Protein AF-A0AAW5YXK4-F1 (afdb_monomer_lite)

InterPro domains:
  IPR001633 EAL domain [PF00563] (2-150)
  IPR001633 EAL domain [PS50883] (1-164)
  IPR001633 EAL domain [SM00052] (1-155)
  IPR001633 EAL domain [cd01948] (1-155)
  IPR035919 EAL domain superfamily [G3DSA:3.20.20.450] (1-176)
  IPR035919 EAL domain superfamily [SSF141868] (2-162)

Radius of gyration: 20.03 Å; chains: 1; bounding box: 49×42×52 Å

Sequence (232 aa):
MPVSINLSRADFQMMDPLTELNQAMRKNGLRRSLVHVEITESALSKDVAGLKQAVHNFRQAGYEVWMDDFGSGYSSLNYLKNFEFDEIKLDMIFMKDFDEASKKILTACVKMAKDLGIHTLAEGVETKQQLDFLQSIGCERIQGFYYSKPLPTGEFAKLVAEKGIEIKNRQQSKFYQCVGLVDLASDKPTCLALDDGSHFRLLYVNEEFQKEVKRAPAVFKQIVNEWNKPES

Secondary structure (DSSP, 8-state):
--EEEEE-HHHHHHS-HHHHHHHHHHHTT--GGGEEEEEEGGGGGS-HHHHHHHHHHHHHHT-EEEEEEETSSS-HHHHHHHS--SEEEE-THHHHT-SHHHHHHHHHHHHHHHHTT-EEEEE---SHHHHHHHHHTT--EEESTTT-----HHHHHHHHHHTT-----HHHHHHHHHHHTS-TTSSS--EEEEE-SS-EEEEEE-HHHHHHHHHS-HHHHHHHHHTTPPP-

pLDDT: mean 87.23, std 9.41, range [34.62, 97.25]

Foldseek 3Di:
DADEDEDELVPLVPHLVLVVVVVVCVVVVHDLARYAYEYEPVSCPPCVPSVQVSLVVSVVVPHAYEYEQQPVDDCNVVCLVRHDHQEYEHHLVLVVPVDPVSLVVLLVVLLVCLVSNHAYEYEADQDPVSVVSCVQQLRQYYYHPVQHDDDDPVVVVVSCVVVVPDDDDPVVVVVSSVVSSDGSSDPAWDWDWDDPPPATATPDTHPNVVVVLVVDDPVSVVVVVRNHDDDD

Structure (mmCIF, N/CA/C/O backbone):
data_AF-A0AAW5YXK4-F1
#
_entry.id   AF-A0AAW5YXK4-F1
#
loop_
_atom_site.group_PDB
_atom_site.id
_atom_site.type_symbol
_atom_site.label_atom_id
_atom_site.label_alt_id
_atom_site.label_comp_id
_atom_site.label_asym_id
_atom_site.label_entity_id
_atom_site.label_seq_id
_atom_site.pdbx_PDB_ins_code
_atom_site.Cartn_x
_atom_site.Cartn_y
_atom_site.Cartn_z
_atom_site.occupancy
_atom_site.B_iso_or_equiv
_atom_site.auth_seq_id
_atom_site.auth_comp_id
_atom_site.auth_asym_id
_atom_site.auth_atom_id
_atom_site.pdbx_PDB_model_num
ATOM 1 N N . MET A 1 1 ? 8.356 -15.817 -1.586 1.00 80.06 1 MET A N 1
ATOM 2 C CA . MET A 1 1 ? 8.049 -14.439 -1.160 1.00 80.06 1 MET A CA 1
ATOM 3 C C . MET A 1 1 ? 8.201 -13.544 -2.379 1.00 80.06 1 MET A C 1
ATOM 5 O O . MET A 1 1 ? 9.180 -13.760 -3.090 1.00 80.06 1 MET A O 1
ATOM 9 N N . PRO A 1 2 ? 7.232 -12.669 -2.691 1.00 89.00 2 PRO A N 1
ATOM 10 C CA . PRO A 1 2 ? 7.398 -11.703 -3.768 1.00 89.00 2 PRO A CA 1
ATOM 11 C C . PRO A 1 2 ? 8.418 -10.618 -3.387 1.00 89.00 2 PRO A C 1
ATOM 13 O O . PRO A 1 2 ? 8.712 -10.436 -2.205 1.00 89.00 2 PRO A O 1
ATOM 16 N N . VAL A 1 3 ? 8.966 -9.938 -4.389 1.00 91.62 3 VAL A N 1
ATOM 17 C CA . VAL A 1 3 ? 9.899 -8.815 -4.246 1.00 91.62 3 VAL A CA 1
ATOM 18 C C . VAL A 1 3 ? 9.406 -7.641 -5.080 1.00 91.62 3 VAL A C 1
ATOM 20 O O . VAL A 1 3 ? 8.881 -7.844 -6.171 1.00 91.62 3 VAL A O 1
ATOM 23 N N . SER A 1 4 ? 9.588 -6.421 -4.596 1.00 94.31 4 SER A N 1
ATOM 24 C CA . SER A 1 4 ? 9.286 -5.227 -5.382 1.00 94.31 4 SER A CA 1
ATOM 25 C C . SER A 1 4 ? 10.535 -4.702 -6.080 1.00 94.31 4 SER A C 1
ATOM 27 O O . SER A 1 4 ? 11.641 -4.796 -5.540 1.00 94.31 4 SER A O 1
ATOM 29 N N . ILE A 1 5 ? 10.365 -4.150 -7.279 1.00 94.75 5 ILE A N 1
ATOM 30 C CA . ILE A 1 5 ? 11.415 -3.437 -8.009 1.00 94.75 5 ILE A CA 1
ATOM 31 C C . ILE A 1 5 ? 10.933 -2.040 -8.369 1.00 94.75 5 ILE A C 1
ATOM 33 O O . ILE A 1 5 ? 9.795 -1.863 -8.789 1.00 94.75 5 ILE A O 1
ATOM 37 N N . ASN A 1 6 ? 11.824 -1.065 -8.243 1.00 93.94 6 ASN A N 1
ATOM 38 C CA . ASN A 1 6 ? 11.531 0.322 -8.561 1.00 93.94 6 ASN A CA 1
ATOM 39 C C . ASN A 1 6 ? 11.873 0.631 -10.017 1.00 93.94 6 ASN A C 1
ATOM 41 O O . ASN A 1 6 ? 12.982 0.337 -10.465 1.00 93.94 6 ASN A O 1
ATOM 45 N N . LEU A 1 7 ? 10.928 1.239 -10.735 1.00 91.44 7 LEU A N 1
ATOM 46 C CA . LEU A 1 7 ? 11.128 1.782 -12.072 1.00 91.44 7 LEU A CA 1
ATOM 47 C C . LEU A 1 7 ? 11.022 3.303 -12.028 1.00 91.44 7 LEU A C 1
ATOM 49 O O . LEU A 1 7 ? 9.981 3.889 -11.717 1.00 91.44 7 LEU A O 1
ATOM 53 N N . SER A 1 8 ? 12.125 3.949 -12.377 1.00 86.31 8 SER A N 1
ATOM 54 C CA . SER A 1 8 ? 12.201 5.393 -12.489 1.00 86.31 8 SER A CA 1
ATOM 55 C C . SER A 1 8 ? 11.699 5.858 -13.852 1.00 86.31 8 SER A C 1
ATOM 57 O O . SER A 1 8 ? 11.656 5.116 -14.833 1.00 86.31 8 SER A O 1
ATOM 59 N N . ARG A 1 9 ? 11.420 7.157 -13.961 1.00 83.50 9 ARG A N 1
ATOM 60 C CA . ARG A 1 9 ? 11.138 7.793 -15.252 1.00 83.50 9 ARG A CA 1
ATOM 61 C C . ARG A 1 9 ? 12.229 7.540 -16.294 1.00 83.50 9 ARG A C 1
ATOM 63 O O . ARG A 1 9 ? 11.920 7.413 -17.473 1.00 83.50 9 ARG A O 1
ATOM 70 N N . ALA A 1 10 ? 13.488 7.523 -15.868 1.00 86.50 10 ALA A N 1
ATOM 71 C CA . ALA A 1 10 ? 14.617 7.364 -16.769 1.00 86.50 10 ALA A CA 1
ATOM 72 C C . ALA A 1 10 ? 14.605 5.976 -17.432 1.00 86.50 10 ALA A C 1
ATOM 74 O O . ALA A 1 10 ? 14.899 5.873 -18.620 1.00 86.50 10 ALA A O 1
ATOM 75 N N . ASP A 1 11 ? 14.155 4.944 -16.714 1.00 89.56 11 ASP A N 1
ATOM 76 C CA . ASP A 1 11 ? 14.014 3.585 -17.248 1.00 89.56 11 ASP A CA 1
ATOM 77 C C . ASP A 1 11 ? 13.008 3.539 -18.403 1.00 89.56 11 ASP A C 1
ATOM 79 O O . ASP A 1 11 ? 13.305 2.990 -19.461 1.00 89.56 11 ASP A O 1
ATOM 83 N N . PHE A 1 12 ? 11.858 4.205 -18.251 1.00 86.44 12 PHE A N 1
ATOM 84 C CA . PHE A 1 12 ? 10.849 4.320 -19.313 1.00 86.44 12 PHE A CA 1
ATOM 85 C C . PHE A 1 12 ? 11.311 5.150 -20.520 1.00 86.44 12 PHE A C 1
ATOM 87 O O . PHE A 1 12 ? 10.723 5.047 -21.593 1.00 86.44 12 PHE A O 1
ATOM 94 N N . GLN A 1 13 ? 12.330 5.997 -20.355 1.00 84.94 13 GLN A N 1
ATOM 95 C CA . GLN A 1 13 ? 12.880 6.817 -21.437 1.00 84.94 13 GLN A CA 1
ATOM 96 C C . GLN A 1 13 ? 14.036 6.135 -22.174 1.00 84.94 13 GLN A C 1
ATOM 98 O O . GLN A 1 13 ? 14.231 6.396 -23.360 1.00 84.94 13 GLN A O 1
ATOM 103 N N . MET A 1 14 ? 14.825 5.314 -21.477 1.00 88.25 14 MET A N 1
ATOM 104 C CA . MET A 1 14 ? 16.037 4.704 -22.028 1.00 88.25 14 MET A CA 1
ATOM 105 C C . MET A 1 14 ? 15.819 3.296 -22.587 1.00 88.25 14 MET A C 1
ATOM 107 O O . MET A 1 14 ? 16.600 2.863 -23.432 1.00 88.25 14 MET A O 1
ATOM 111 N N . MET A 1 15 ? 14.793 2.576 -22.130 1.00 88.81 15 MET A N 1
ATOM 112 C CA . MET A 1 15 ? 14.536 1.193 -22.538 1.00 88.81 15 MET A CA 1
ATOM 113 C C . MET A 1 15 ? 13.040 0.858 -22.536 1.00 88.81 15 MET A C 1
ATOM 115 O O . MET A 1 15 ? 12.206 1.707 -22.237 1.00 88.81 15 MET A O 1
ATOM 119 N N . ASP A 1 16 ? 12.707 -0.392 -22.872 1.00 92.12 16 ASP A N 1
ATOM 120 C CA . ASP A 1 16 ? 11.395 -0.995 -22.614 1.00 92.12 16 ASP A CA 1
ATOM 121 C C . ASP A 1 16 ? 11.487 -1.865 -21.344 1.00 92.12 16 ASP A C 1
ATOM 123 O O . ASP A 1 16 ? 11.902 -3.030 -21.421 1.00 92.12 16 ASP A O 1
ATOM 127 N N . PRO A 1 17 ? 11.099 -1.336 -20.164 1.00 93.44 17 PRO A N 1
ATOM 128 C CA . PRO A 1 17 ? 11.265 -2.051 -18.903 1.00 93.44 17 PRO A CA 1
ATOM 129 C C . PRO A 1 17 ? 10.436 -3.337 -18.830 1.00 93.44 17 PRO A C 1
ATOM 131 O O . PRO A 1 17 ? 10.831 -4.293 -18.160 1.00 93.44 17 PRO A O 1
ATOM 134 N N . LEU A 1 18 ? 9.294 -3.397 -19.526 1.00 95.25 18 LEU A N 1
ATOM 135 C CA . LEU A 1 18 ? 8.449 -4.589 -19.541 1.00 95.25 18 LEU A CA 1
ATOM 136 C C . LEU A 1 18 ? 9.125 -5.723 -20.311 1.00 95.25 18 LEU A C 1
ATOM 138 O O . LEU A 1 18 ? 9.078 -6.884 -19.883 1.00 95.25 18 LEU A O 1
ATOM 142 N N . THR A 1 19 ? 9.744 -5.408 -21.447 1.00 96.31 19 THR A N 1
ATOM 143 C CA . THR A 1 19 ? 10.497 -6.395 -22.224 1.00 96.31 19 THR A CA 1
ATOM 144 C C . THR A 1 19 ? 11.687 -6.921 -21.428 1.00 96.31 19 THR A C 1
ATOM 146 O O . THR A 1 19 ? 11.830 -8.144 -21.312 1.00 96.31 19 THR A O 1
ATOM 149 N N . GLU A 1 20 ? 12.476 -6.037 -20.816 1.00 95.56 20 GLU A N 1
ATOM 150 C CA . GLU A 1 20 ? 13.623 -6.415 -19.980 1.00 95.56 20 GLU A CA 1
ATOM 151 C C . GLU A 1 20 ? 13.202 -7.290 -18.792 1.00 95.56 20 GLU A C 1
ATOM 153 O O . GLU A 1 20 ? 13.743 -8.384 -18.584 1.00 95.56 20 GLU A O 1
ATOM 158 N N . LEU A 1 21 ? 12.154 -6.887 -18.066 1.00 95.94 21 LEU A N 1
ATOM 159 C CA . LEU A 1 21 ? 11.650 -7.666 -16.939 1.00 95.94 21 LEU A CA 1
ATOM 160 C C . LEU A 1 21 ? 11.146 -9.042 -17.389 1.00 95.94 21 LEU A C 1
ATOM 162 O O . LEU A 1 21 ? 11.476 -10.055 -16.772 1.00 95.94 21 LEU A O 1
ATOM 166 N N . ASN A 1 22 ? 10.397 -9.130 -18.491 1.00 96.31 22 ASN A N 1
ATOM 167 C CA . ASN A 1 22 ? 9.937 -10.418 -19.015 1.00 96.31 22 ASN A CA 1
ATOM 168 C C . ASN A 1 22 ? 11.102 -11.333 -19.422 1.00 96.31 22 ASN A C 1
ATOM 170 O O . ASN A 1 22 ? 11.023 -12.552 -19.235 1.00 96.31 22 ASN A O 1
ATOM 174 N N . GLN A 1 23 ? 12.176 -10.782 -19.994 1.00 96.50 23 GLN A N 1
ATOM 175 C CA . GLN A 1 23 ? 13.380 -11.551 -20.304 1.00 96.50 23 GLN A CA 1
ATOM 176 C C . GLN A 1 23 ? 14.051 -12.070 -19.029 1.00 96.50 23 GLN A C 1
ATOM 178 O O . GLN A 1 23 ? 14.333 -13.269 -18.947 1.00 96.50 23 GLN A O 1
ATOM 183 N N . ALA A 1 24 ? 14.221 -11.220 -18.013 1.00 95.62 24 ALA A N 1
ATOM 184 C CA . ALA A 1 24 ? 14.785 -11.611 -16.725 1.00 95.62 24 ALA A CA 1
ATOM 185 C C . ALA A 1 24 ? 13.948 -12.705 -16.037 1.00 95.62 24 ALA A C 1
ATOM 187 O O . ALA A 1 24 ? 14.499 -13.710 -15.581 1.00 95.62 24 ALA A O 1
ATOM 188 N N . MET A 1 25 ? 12.618 -12.570 -16.031 1.00 96.00 25 MET A N 1
ATOM 189 C CA . MET A 1 25 ? 11.720 -13.571 -15.444 1.00 96.00 25 MET A CA 1
ATOM 190 C C . MET A 1 25 ? 11.811 -14.916 -16.170 1.00 96.00 25 MET A C 1
ATOM 192 O O . MET A 1 25 ? 11.925 -15.954 -15.517 1.00 96.00 25 MET A O 1
ATOM 196 N N . ARG A 1 26 ? 11.829 -14.912 -17.512 1.00 96.19 26 ARG A N 1
ATOM 197 C CA . ARG A 1 26 ? 11.984 -16.138 -18.316 1.00 96.19 26 ARG A CA 1
ATOM 198 C C . ARG A 1 26 ? 13.336 -16.805 -18.091 1.00 96.19 26 ARG A C 1
ATOM 200 O O . ARG A 1 26 ? 13.372 -18.009 -17.853 1.00 96.19 26 ARG A O 1
ATOM 207 N N . LYS A 1 27 ? 14.426 -16.033 -18.122 1.00 97.25 27 LYS A N 1
ATOM 208 C CA . LYS A 1 27 ? 15.795 -16.533 -17.929 1.00 97.25 27 LYS A CA 1
ATOM 209 C C . LYS A 1 27 ? 15.966 -17.253 -16.588 1.00 97.25 27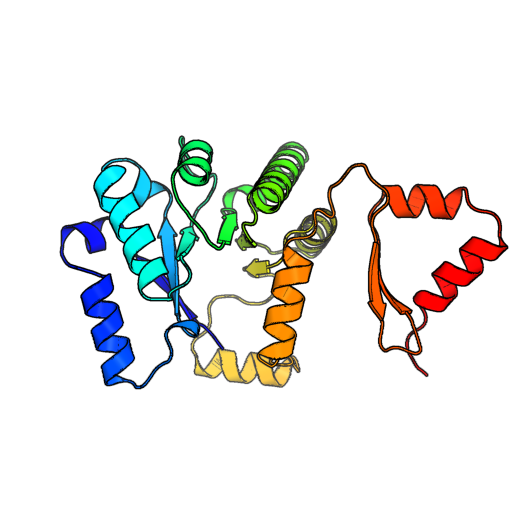 LYS A C 1
ATOM 211 O O . LYS A 1 27 ? 16.701 -18.230 -16.519 1.00 97.25 27 LYS A O 1
ATOM 216 N N . ASN A 1 28 ? 15.276 -16.786 -15.548 1.00 95.31 28 ASN A N 1
ATOM 217 C CA . ASN A 1 28 ? 15.361 -17.343 -14.198 1.00 95.31 28 ASN A CA 1
ATOM 218 C C . ASN A 1 28 ? 14.207 -18.306 -13.847 1.00 95.31 28 ASN A C 1
ATOM 220 O O . ASN A 1 28 ? 14.132 -18.772 -12.713 1.00 95.31 28 ASN A O 1
ATOM 224 N N . GLY A 1 29 ? 13.287 -18.594 -14.777 1.00 94.69 29 GLY A N 1
ATOM 225 C CA . GLY A 1 29 ? 12.134 -19.469 -14.522 1.00 94.69 29 GLY A CA 1
ATOM 226 C C . GLY A 1 29 ? 11.165 -18.944 -13.451 1.00 94.69 29 GLY A C 1
ATOM 227 O O . GLY A 1 29 ? 10.483 -19.731 -12.792 1.00 94.69 29 GLY A O 1
ATOM 228 N N . LEU A 1 30 ? 11.108 -17.624 -13.247 1.00 93.94 30 LEU A N 1
ATOM 229 C CA . LEU A 1 30 ? 10.320 -17.001 -12.185 1.00 93.94 30 LEU A CA 1
ATOM 230 C C . LEU A 1 30 ? 8.884 -16.712 -12.634 1.00 93.94 30 LEU A C 1
ATOM 232 O O . LEU A 1 30 ? 8.615 -16.300 -13.763 1.00 93.94 30 LEU A O 1
ATOM 236 N N . ARG A 1 31 ? 7.937 -16.881 -11.706 1.00 92.06 31 ARG A N 1
ATOM 237 C CA . ARG A 1 31 ? 6.537 -16.484 -11.909 1.00 92.06 31 ARG A CA 1
ATOM 238 C C . ARG A 1 31 ? 6.396 -14.977 -11.737 1.00 92.06 31 ARG A C 1
ATOM 240 O O . ARG A 1 31 ? 6.920 -14.429 -10.777 1.00 92.06 31 ARG A O 1
ATOM 247 N N . ARG A 1 32 ? 5.610 -14.334 -12.602 1.00 92.56 32 ARG A N 1
ATOM 248 C CA . ARG A 1 32 ? 5.353 -12.882 -12.555 1.00 92.56 32 ARG A CA 1
ATOM 249 C C . ARG A 1 32 ? 4.779 -12.407 -11.224 1.00 92.56 32 ARG A C 1
ATOM 251 O O . ARG A 1 32 ? 5.212 -11.387 -10.723 1.00 92.56 32 ARG A O 1
ATOM 258 N N . SER A 1 33 ? 3.946 -13.228 -10.583 1.00 89.56 33 SER A N 1
ATOM 259 C CA . SER A 1 33 ? 3.396 -12.974 -9.242 1.00 89.56 33 SER A CA 1
ATOM 260 C C . SER A 1 33 ? 4.434 -12.926 -8.108 1.00 89.56 33 SER A C 1
ATOM 262 O O . SER A 1 33 ? 4.053 -12.884 -6.944 1.00 89.56 33 SER A O 1
ATOM 264 N N . LEU A 1 34 ? 5.726 -13.091 -8.405 1.00 91.44 34 LEU A N 1
ATOM 265 C CA . LEU A 1 34 ? 6.819 -12.914 -7.448 1.00 91.44 34 LEU A CA 1
ATOM 266 C C . LEU A 1 34 ? 7.485 -11.542 -7.579 1.00 91.44 34 LEU A C 1
ATOM 268 O O . LEU A 1 34 ? 8.404 -11.277 -6.813 1.00 91.44 34 LEU A O 1
ATOM 272 N N . VAL A 1 35 ? 7.066 -10.709 -8.533 1.00 95.12 35 VAL A N 1
ATOM 273 C CA . VAL A 1 35 ? 7.610 -9.367 -8.728 1.00 95.12 35 VAL A CA 1
ATOM 274 C C . VAL A 1 35 ? 6.479 -8.347 -8.763 1.00 95.12 35 VAL A C 1
ATOM 276 O O . VAL A 1 35 ? 5.573 -8.465 -9.588 1.00 95.12 35 VAL A O 1
ATOM 279 N N . HIS A 1 36 ? 6.570 -7.347 -7.893 1.00 95.88 36 HIS A N 1
ATOM 280 C CA . HIS A 1 36 ? 5.751 -6.138 -7.939 1.00 95.88 36 HIS A CA 1
ATOM 281 C C . HIS A 1 36 ? 6.567 -5.009 -8.575 1.00 95.88 36 HIS A C 1
ATOM 283 O O . HIS A 1 36 ? 7.776 -4.905 -8.347 1.00 95.88 36 HIS A O 1
ATOM 289 N N . VAL A 1 37 ? 5.926 -4.192 -9.405 1.00 96.75 37 VAL A N 1
ATOM 290 C CA . VAL A 1 37 ? 6.570 -3.060 -10.080 1.00 96.75 37 VAL A CA 1
ATOM 291 C C . VAL A 1 37 ? 6.154 -1.774 -9.384 1.00 96.75 37 VAL A C 1
ATOM 293 O O . VAL A 1 37 ? 4.985 -1.416 -9.422 1.00 96.75 37 VAL A O 1
ATOM 296 N N . GLU A 1 38 ? 7.104 -1.076 -8.777 1.00 95.69 38 GLU A N 1
ATOM 297 C CA . GLU A 1 38 ? 6.903 0.213 -8.114 1.00 95.69 38 GLU A CA 1
ATOM 298 C C . GLU A 1 38 ? 7.237 1.357 -9.080 1.00 95.69 38 GLU A C 1
ATOM 300 O O . GLU A 1 38 ? 8.282 1.349 -9.737 1.00 95.69 38 GLU A O 1
ATOM 305 N N . ILE A 1 39 ? 6.334 2.332 -9.195 1.00 91.56 39 ILE A N 1
ATOM 306 C CA . ILE A 1 39 ? 6.498 3.523 -10.037 1.00 91.56 39 ILE A CA 1
ATOM 307 C C . ILE A 1 39 ? 6.267 4.757 -9.170 1.00 91.56 39 ILE A C 1
ATOM 309 O O . ILE A 1 39 ? 5.175 4.944 -8.636 1.00 91.56 39 ILE A O 1
ATOM 313 N N . THR A 1 40 ? 7.277 5.619 -9.066 1.00 87.38 40 THR A N 1
ATOM 314 C CA . THR A 1 40 ? 7.206 6.821 -8.221 1.00 87.38 40 THR A CA 1
ATOM 315 C C . THR A 1 40 ? 6.219 7.860 -8.758 1.00 87.38 40 THR A C 1
ATOM 317 O O . THR A 1 40 ? 6.059 8.016 -9.975 1.00 87.38 40 THR A O 1
ATOM 320 N N . GLU A 1 41 ? 5.616 8.658 -7.866 1.00 82.25 41 GLU A N 1
ATOM 321 C CA . GLU A 1 41 ? 4.737 9.775 -8.256 1.00 82.25 41 GLU A CA 1
ATOM 322 C C . GLU A 1 41 ? 5.433 10.730 -9.245 1.00 82.25 41 GLU A C 1
ATOM 324 O O . GLU A 1 41 ? 4.842 11.191 -10.227 1.00 82.25 41 GLU A O 1
ATOM 329 N N . SER A 1 42 ? 6.723 10.995 -9.029 1.00 81.50 42 SER A N 1
ATOM 330 C CA . SER A 1 42 ? 7.507 11.893 -9.882 1.00 81.50 42 SER A CA 1
ATOM 331 C C . SER A 1 42 ? 7.600 11.413 -11.337 1.00 81.50 42 SER A C 1
ATOM 333 O O . SER A 1 42 ? 7.605 12.243 -12.259 1.00 81.50 42 SER A O 1
ATOM 335 N N . ALA A 1 43 ? 7.603 10.094 -11.569 1.00 79.88 43 ALA A N 1
ATOM 336 C CA . ALA A 1 43 ? 7.625 9.521 -12.908 1.00 79.88 43 ALA A CA 1
ATOM 337 C C . ALA A 1 43 ? 6.332 9.811 -13.691 1.00 79.88 43 ALA A C 1
ATOM 339 O O . ALA A 1 43 ? 6.390 9.983 -14.910 1.00 79.88 43 ALA A O 1
ATOM 340 N N . LEU A 1 44 ? 5.205 9.981 -12.991 1.00 74.31 44 LEU A N 1
ATOM 341 C CA . LEU A 1 44 ? 3.868 10.221 -13.553 1.00 74.31 44 LEU A CA 1
ATOM 342 C C . LEU A 1 44 ? 3.633 11.662 -14.044 1.00 74.31 44 LEU A C 1
ATOM 344 O O . LEU A 1 44 ? 2.681 11.918 -14.777 1.00 74.31 44 LEU A O 1
ATOM 348 N N . SER A 1 45 ? 4.530 12.598 -13.721 1.00 68.81 45 SER A N 1
ATOM 349 C CA . SER A 1 45 ? 4.297 14.047 -13.858 1.00 68.81 45 SER A CA 1
ATOM 350 C C . SER A 1 45 ? 4.445 14.688 -15.239 1.00 68.81 45 SER A C 1
ATOM 352 O O . SER A 1 45 ? 3.990 15.818 -15.413 1.00 68.81 45 SER A O 1
ATOM 354 N N . LYS A 1 46 ? 5.079 14.037 -16.226 1.00 65.44 46 LYS A N 1
ATOM 355 C CA . LYS A 1 46 ? 5.403 14.699 -17.515 1.00 65.44 46 LYS A CA 1
ATOM 356 C C . LYS A 1 46 ? 4.947 13.974 -18.780 1.00 65.44 46 LYS A C 1
ATOM 358 O O . LYS A 1 46 ? 4.759 14.644 -19.789 1.00 65.44 46 LYS A O 1
ATOM 363 N N . ASP A 1 47 ? 4.754 12.657 -18.740 1.00 69.50 47 ASP A N 1
ATOM 364 C CA . ASP A 1 47 ? 4.244 11.865 -19.871 1.00 69.50 47 ASP A CA 1
ATOM 365 C C . ASP A 1 47 ? 3.153 10.901 -19.395 1.00 69.50 47 ASP A C 1
ATOM 367 O O . ASP A 1 47 ? 3.353 9.699 -19.215 1.00 69.50 47 ASP A O 1
ATOM 371 N N . VAL A 1 48 ? 1.980 11.476 -19.135 1.00 73.06 48 VAL A N 1
ATOM 372 C CA . VAL A 1 48 ? 0.835 10.751 -18.573 1.00 73.06 48 VAL A CA 1
ATOM 373 C C . VAL A 1 48 ? 0.343 9.662 -19.530 1.00 73.06 48 VAL A C 1
ATOM 375 O O . VAL A 1 48 ? -0.052 8.592 -19.078 1.00 73.06 48 VAL A O 1
ATOM 378 N N . ALA A 1 49 ? 0.373 9.905 -20.845 1.00 77.75 49 ALA A N 1
ATOM 379 C CA . ALA A 1 49 ? -0.145 8.961 -21.833 1.00 77.75 49 ALA A CA 1
ATOM 380 C C . ALA A 1 49 ? 0.782 7.749 -22.008 1.00 77.75 49 ALA A C 1
ATOM 382 O O . ALA A 1 49 ? 0.308 6.611 -21.938 1.00 77.75 49 ALA A O 1
ATOM 383 N N . GLY A 1 50 ? 2.089 7.982 -22.177 1.00 80.81 50 GLY A N 1
ATOM 384 C CA . GLY A 1 50 ? 3.073 6.908 -22.308 1.00 80.81 50 GLY A CA 1
ATOM 385 C C . GLY A 1 50 ? 3.129 6.033 -21.058 1.00 80.81 50 GLY A C 1
ATOM 386 O O . GLY A 1 50 ? 3.056 4.804 -21.148 1.00 80.81 50 GLY A O 1
ATOM 387 N N . LEU A 1 51 ? 3.150 6.653 -19.876 1.00 81.69 51 LEU A N 1
ATOM 388 C CA . LEU A 1 51 ? 3.224 5.907 -18.623 1.00 81.69 51 LEU A CA 1
ATOM 389 C C . LEU A 1 51 ? 1.915 5.180 -18.295 1.00 81.69 51 LEU A C 1
ATOM 391 O O . LEU A 1 51 ? 1.959 4.059 -17.795 1.00 81.69 51 LEU A O 1
ATOM 395 N N . LYS A 1 52 ? 0.750 5.743 -18.645 1.00 86.81 52 LYS A N 1
ATOM 396 C CA . LYS A 1 52 ? -0.534 5.035 -18.509 1.00 86.81 52 LYS A CA 1
ATOM 397 C C . LYS A 1 52 ? -0.556 3.761 -19.347 1.00 86.81 52 LYS A C 1
ATOM 399 O O . LYS A 1 52 ? -0.974 2.714 -18.852 1.00 86.81 52 LYS A O 1
ATOM 404 N N . GLN A 1 53 ? -0.073 3.830 -20.588 1.00 88.06 53 GLN A N 1
ATOM 405 C CA . GLN A 1 53 ? 0.041 2.647 -21.436 1.00 88.06 53 GLN A CA 1
ATOM 406 C C . GLN A 1 53 ? 1.030 1.632 -20.850 1.00 88.06 53 GLN A C 1
ATOM 408 O O . GLN A 1 53 ? 0.758 0.435 -20.877 1.00 88.06 53 GLN A O 1
ATOM 413 N N . ALA A 1 54 ? 2.147 2.090 -20.284 1.00 88.19 54 ALA A N 1
ATOM 414 C CA . ALA A 1 54 ? 3.123 1.204 -19.663 1.00 88.19 54 ALA A CA 1
ATOM 415 C C . ALA A 1 54 ? 2.549 0.473 -18.435 1.00 88.19 54 ALA A C 1
ATOM 417 O O . ALA A 1 54 ? 2.665 -0.750 -18.357 1.00 88.19 54 ALA A O 1
ATOM 418 N N . VAL A 1 55 ? 1.864 1.186 -17.532 1.00 90.94 55 VAL A N 1
ATOM 419 C CA . VAL A 1 55 ? 1.157 0.593 -16.379 1.00 90.94 55 VAL A CA 1
ATOM 420 C C . VAL A 1 55 ? 0.149 -0.455 -16.845 1.00 90.94 55 VAL A C 1
ATOM 422 O O . VAL A 1 55 ? 0.159 -1.587 -16.360 1.00 90.94 55 VAL A O 1
ATOM 425 N N . HIS A 1 56 ? -0.665 -0.116 -17.848 1.00 92.44 56 HIS A N 1
ATOM 426 C CA . HIS A 1 56 ? -1.611 -1.060 -18.434 1.00 92.44 56 HIS A CA 1
ATOM 427 C C . HIS A 1 56 ? -0.905 -2.306 -18.995 1.00 92.44 56 HIS A C 1
ATOM 429 O O . HIS A 1 56 ? -1.324 -3.429 -18.721 1.00 92.44 56 HIS A O 1
ATOM 435 N N . ASN A 1 57 ? 0.201 -2.137 -19.724 1.00 94.25 57 ASN A N 1
ATOM 436 C CA . ASN A 1 57 ? 0.949 -3.252 -20.306 1.00 94.25 57 ASN A CA 1
ATOM 437 C C . ASN A 1 57 ? 1.554 -4.176 -19.233 1.00 94.25 57 ASN A C 1
ATOM 439 O O . ASN A 1 57 ? 1.519 -5.398 -19.395 1.00 94.25 57 ASN A O 1
ATOM 443 N N . PHE A 1 58 ? 2.071 -3.626 -18.128 1.00 95.88 58 PHE A N 1
ATOM 444 C CA . PHE A 1 58 ? 2.543 -4.426 -16.992 1.00 95.88 58 PHE A CA 1
ATOM 445 C C . PHE A 1 58 ? 1.419 -5.271 -16.389 1.00 95.88 58 PHE A C 1
ATOM 447 O O . PHE A 1 58 ? 1.592 -6.480 -16.197 1.00 95.88 58 PHE A O 1
ATOM 454 N N . ARG A 1 59 ? 0.246 -4.667 -16.179 1.00 95.06 59 ARG A N 1
ATOM 455 C CA . ARG A 1 59 ? -0.929 -5.376 -15.660 1.00 95.06 59 ARG A CA 1
ATOM 456 C C . ARG A 1 59 ? -1.423 -6.462 -16.603 1.00 95.06 59 ARG A C 1
ATOM 458 O O . ARG A 1 59 ? -1.653 -7.586 -16.165 1.00 95.06 59 ARG A O 1
ATOM 465 N N . GLN A 1 60 ? -1.511 -6.175 -17.902 1.00 95.25 60 GLN A N 1
ATOM 466 C CA . GLN A 1 60 ? -1.882 -7.171 -18.916 1.00 95.25 60 GLN A CA 1
ATOM 467 C C . GLN A 1 60 ? -0.879 -8.329 -18.988 1.00 95.25 60 GLN A C 1
ATOM 469 O O . GLN A 1 60 ? -1.260 -9.474 -19.228 1.00 95.25 60 GLN A O 1
ATOM 474 N N . ALA A 1 61 ? 0.403 -8.064 -18.726 1.00 95.44 61 ALA A N 1
ATOM 475 C CA . ALA A 1 61 ? 1.410 -9.112 -18.620 1.00 95.44 61 ALA A CA 1
ATOM 476 C C . ALA A 1 61 ? 1.286 -9.948 -17.329 1.00 95.44 61 ALA A C 1
ATOM 478 O O . ALA A 1 61 ? 1.895 -11.017 -17.249 1.00 95.44 61 ALA A O 1
ATOM 479 N N . GLY A 1 62 ? 0.486 -9.517 -16.349 1.00 94.69 62 GLY A N 1
ATOM 480 C CA . GLY A 1 62 ? 0.238 -10.217 -15.088 1.00 94.69 62 GLY A CA 1
ATOM 481 C C . GLY A 1 62 ? 1.181 -9.821 -13.950 1.00 94.69 62 GLY A C 1
ATOM 482 O O . GLY A 1 62 ? 1.404 -10.639 -13.053 1.00 94.69 62 GLY A O 1
ATOM 483 N N . TYR A 1 63 ? 1.766 -8.622 -14.014 1.00 96.62 63 TYR A N 1
ATOM 484 C CA . TYR A 1 63 ? 2.454 -7.997 -12.884 1.00 96.62 63 TYR A CA 1
ATOM 485 C C . TYR A 1 63 ? 1.479 -7.128 -12.096 1.00 96.62 63 TYR A C 1
ATOM 487 O O . TYR A 1 63 ? 0.585 -6.518 -12.680 1.00 96.62 63 TYR A O 1
ATOM 495 N N . GLU A 1 64 ? 1.688 -7.050 -10.787 1.00 95.44 64 GLU A N 1
ATOM 496 C CA . GLU A 1 64 ? 1.071 -5.999 -9.983 1.00 95.44 64 GLU A CA 1
ATOM 497 C C . GLU A 1 64 ? 1.896 -4.718 -10.112 1.00 95.44 64 GLU A C 1
ATOM 499 O O . GLU A 1 64 ? 3.134 -4.771 -10.144 1.00 95.44 64 GLU A O 1
ATOM 504 N N . VAL A 1 65 ? 1.207 -3.583 -10.181 1.00 95.62 65 VAL A N 1
ATOM 505 C CA . VAL A 1 65 ? 1.827 -2.263 -10.304 1.00 95.62 65 VAL A CA 1
ATOM 506 C C . VAL A 1 65 ? 1.443 -1.407 -9.110 1.00 95.62 65 VAL A C 1
ATOM 508 O O . VAL A 1 65 ? 0.264 -1.191 -8.825 1.00 95.62 65 VAL A O 1
ATOM 511 N N . TRP A 1 66 ? 2.456 -0.927 -8.407 1.00 95.56 66 TRP A N 1
ATOM 512 C CA . TRP A 1 66 ? 2.346 -0.154 -7.185 1.00 95.56 66 TRP A CA 1
ATOM 513 C C . TRP A 1 66 ? 2.766 1.290 -7.457 1.00 95.56 66 TRP A C 1
ATOM 515 O O . TRP A 1 66 ? 3.737 1.541 -8.177 1.00 95.56 66 TRP A O 1
ATOM 525 N N . MET A 1 67 ? 2.040 2.243 -6.885 1.00 93.00 67 MET A N 1
ATOM 526 C CA . MET A 1 67 ? 2.438 3.648 -6.907 1.00 93.00 67 MET A CA 1
ATOM 527 C C . MET A 1 67 ? 3.303 3.945 -5.685 1.00 93.00 67 MET A C 1
ATOM 529 O O . MET A 1 67 ? 2.834 3.794 -4.556 1.00 93.00 67 MET A O 1
ATOM 533 N N . ASP A 1 68 ? 4.540 4.371 -5.920 1.00 92.69 68 ASP A N 1
ATOM 534 C CA . ASP A 1 68 ? 5.491 4.732 -4.870 1.00 92.69 68 ASP A CA 1
ATOM 535 C C . ASP A 1 68 ? 5.486 6.236 -4.570 1.00 92.69 68 ASP A C 1
ATOM 537 O O . ASP A 1 68 ? 5.097 7.047 -5.423 1.00 92.69 68 ASP A O 1
ATOM 541 N N . ASP A 1 69 ? 5.928 6.601 -3.366 1.00 90.50 69 ASP A N 1
ATOM 542 C CA . ASP A 1 69 ? 5.990 7.979 -2.858 1.00 90.50 69 ASP A CA 1
ATOM 543 C C . ASP A 1 69 ? 4.645 8.735 -2.952 1.00 90.50 69 ASP A C 1
ATOM 545 O O . ASP A 1 69 ? 4.607 9.942 -3.234 1.00 90.50 69 ASP A O 1
ATOM 549 N N . PHE A 1 70 ? 3.511 8.045 -2.758 1.00 91.31 70 PHE A N 1
ATOM 550 C CA . PHE A 1 70 ? 2.194 8.677 -2.838 1.00 91.31 70 PHE A CA 1
ATOM 551 C C . PHE A 1 70 ? 2.076 9.778 -1.781 1.00 91.31 70 PHE A C 1
ATOM 553 O O . PHE A 1 70 ? 2.233 9.515 -0.588 1.00 91.31 70 PHE A O 1
ATOM 560 N N . GLY A 1 71 ? 1.743 10.994 -2.222 1.00 85.56 71 GLY A N 1
ATOM 561 C CA . GLY A 1 71 ? 1.564 12.168 -1.364 1.00 85.56 71 GLY A CA 1
ATOM 562 C C . GLY A 1 71 ? 2.794 13.071 -1.245 1.00 85.56 71 GLY A C 1
ATOM 563 O O . GLY A 1 71 ? 2.710 14.108 -0.589 1.00 85.56 71 GLY A O 1
ATOM 564 N N . SER A 1 72 ? 3.904 12.729 -1.906 1.00 82.62 72 SER A N 1
ATOM 565 C CA . SER A 1 72 ? 5.103 13.577 -1.985 1.00 82.62 72 SER A CA 1
ATOM 566 C C . SER A 1 72 ? 4.985 14.707 -3.025 1.00 82.62 72 SER A C 1
ATOM 568 O O . SER A 1 72 ? 5.748 15.678 -2.977 1.00 82.62 72 SER A O 1
ATOM 570 N N . GLY A 1 73 ? 4.037 14.605 -3.969 1.00 75.38 73 GLY A N 1
ATOM 571 C CA . GLY A 1 73 ? 3.876 15.528 -5.094 1.00 75.38 73 GLY A CA 1
ATOM 572 C C . GLY A 1 73 ? 2.496 16.188 -5.229 1.00 75.38 73 GLY A C 1
ATOM 573 O O . GLY A 1 73 ? 1.576 16.010 -4.437 1.00 75.38 73 GLY A O 1
ATOM 574 N N . TYR A 1 74 ? 2.358 17.006 -6.278 1.00 59.47 74 TYR A N 1
ATOM 575 C CA . TYR A 1 74 ? 1.201 17.883 -6.507 1.00 59.47 74 TYR A CA 1
ATOM 576 C C . TYR A 1 74 ? 0.037 17.226 -7.289 1.00 59.47 74 TYR A C 1
ATOM 578 O O . TYR A 1 74 ? -0.916 17.925 -7.639 1.00 59.47 74 TYR A O 1
ATOM 586 N N . SER A 1 75 ? 0.077 15.933 -7.653 1.00 63.50 75 SER A N 1
ATOM 587 C CA . SER A 1 75 ? -0.928 15.341 -8.577 1.00 63.50 75 SER A CA 1
ATOM 588 C C . SER A 1 75 ? -1.378 13.904 -8.278 1.00 63.50 75 SER A C 1
ATOM 590 O O . SER A 1 75 ? -2.137 13.329 -9.062 1.00 63.50 75 SER A O 1
ATOM 592 N N . SER A 1 76 ? -1.018 13.365 -7.114 1.00 69.56 76 SER A N 1
ATOM 593 C CA . SER A 1 76 ? -1.386 12.035 -6.609 1.00 69.56 76 SER A CA 1
ATOM 594 C C . SER A 1 76 ? -2.847 11.594 -6.842 1.00 69.56 76 SER A C 1
ATOM 596 O O . SER A 1 76 ? -3.095 10.500 -7.351 1.00 69.56 76 SER A O 1
ATOM 598 N N . LEU A 1 77 ? -3.839 12.452 -6.569 1.00 80.56 77 LEU A N 1
ATOM 599 C CA . LEU A 1 77 ? -5.262 12.093 -6.731 1.00 80.56 77 LEU A CA 1
ATOM 600 C C . LEU A 1 77 ? -5.682 11.900 -8.196 1.00 80.56 77 LEU A C 1
ATOM 602 O O . LEU A 1 77 ? -6.486 11.023 -8.515 1.00 80.56 77 LEU A O 1
ATOM 606 N N . ASN A 1 78 ? -5.129 12.705 -9.106 1.00 80.19 78 ASN A N 1
ATOM 607 C CA . ASN A 1 78 ? -5.401 12.550 -10.532 1.00 80.19 78 ASN A CA 1
ATOM 608 C C . ASN A 1 78 ? -4.779 11.262 -11.077 1.00 80.19 78 ASN A C 1
ATOM 610 O O . ASN A 1 78 ? -5.333 10.680 -12.010 1.00 80.19 78 ASN A O 1
ATOM 614 N N . TYR A 1 79 ? -3.662 10.801 -10.511 1.00 82.25 79 TYR A N 1
ATOM 615 C CA . TYR A 1 79 ? -3.075 9.524 -10.905 1.00 82.25 79 TYR A CA 1
ATOM 616 C C . TYR A 1 79 ? -3.935 8.351 -10.451 1.00 82.25 79 TYR A C 1
ATOM 618 O O . TYR A 1 79 ? -4.281 7.522 -11.286 1.00 82.25 79 TYR A O 1
ATOM 626 N N . LEU A 1 80 ? -4.406 8.348 -9.203 1.00 83.25 80 LEU A N 1
ATOM 627 C CA . LEU A 1 80 ? -5.337 7.320 -8.722 1.00 83.25 80 LEU A CA 1
ATOM 628 C C . LEU A 1 80 ? -6.596 7.186 -9.586 1.00 83.25 80 LEU A C 1
ATOM 630 O O . LEU A 1 80 ? -7.088 6.086 -9.805 1.00 83.25 80 LEU A O 1
ATOM 634 N N . LYS A 1 81 ? -7.106 8.302 -10.116 1.00 83.00 81 LYS A N 1
ATOM 635 C CA . LYS A 1 81 ? -8.262 8.292 -11.021 1.00 83.00 81 LYS A CA 1
ATOM 636 C C . LYS A 1 81 ? -7.950 7.700 -12.402 1.00 83.00 81 LYS A C 1
ATOM 638 O O . LYS A 1 81 ? -8.830 7.126 -13.037 1.00 83.00 81 LYS A O 1
ATOM 643 N N . ASN A 1 82 ? -6.752 7.947 -12.930 1.00 82.38 82 ASN A N 1
ATOM 644 C CA . ASN A 1 82 ? -6.442 7.714 -14.345 1.00 82.38 82 ASN A CA 1
ATOM 645 C C . ASN A 1 82 ? -5.643 6.437 -14.611 1.00 82.38 82 ASN A C 1
ATOM 647 O O . ASN A 1 82 ? -5.572 6.020 -15.774 1.00 82.38 82 ASN A O 1
ATOM 651 N N . PHE A 1 83 ? -5.040 5.867 -13.572 1.00 84.38 83 PHE A N 1
ATOM 652 C CA . PHE A 1 83 ? -4.164 4.709 -13.621 1.00 84.38 83 PHE A CA 1
ATOM 653 C C . PHE A 1 83 ? -4.767 3.576 -12.800 1.00 84.38 83 PHE A C 1
ATOM 655 O O . PHE A 1 83 ? -5.375 3.792 -11.758 1.00 84.38 83 PHE A O 1
ATOM 662 N N . GLU A 1 84 ? -4.574 2.357 -13.280 1.00 88.50 84 GLU A N 1
ATOM 663 C CA . GLU A 1 84 ? -5.016 1.157 -12.587 1.00 88.50 84 GLU A CA 1
ATOM 664 C C . GLU A 1 84 ? -3.852 0.680 -11.711 1.00 88.50 84 GLU A C 1
ATOM 666 O O . GLU A 1 84 ? -3.016 -0.088 -12.176 1.00 88.50 84 GLU A O 1
ATOM 671 N N . PHE A 1 85 ? -3.762 1.130 -10.460 1.00 93.25 85 PHE A N 1
ATOM 672 C CA . PHE A 1 85 ? -2.777 0.610 -9.500 1.00 93.25 85 PHE A CA 1
ATOM 673 C C . PHE A 1 85 ? -3.373 -0.518 -8.658 1.00 93.25 85 PHE A C 1
ATOM 675 O O . PHE A 1 85 ? -4.580 -0.551 -8.426 1.00 93.25 85 PHE A O 1
ATOM 682 N N . ASP A 1 86 ? -2.531 -1.453 -8.228 1.00 95.31 86 ASP A N 1
ATOM 683 C CA . ASP A 1 86 ? -2.920 -2.531 -7.312 1.00 95.31 86 ASP A CA 1
ATOM 684 C C . ASP A 1 86 ? -2.659 -2.135 -5.848 1.00 95.31 86 ASP A C 1
ATOM 686 O O . ASP A 1 86 ? -3.400 -2.535 -4.953 1.00 95.31 86 ASP A O 1
ATOM 690 N N . GLU A 1 87 ? -1.650 -1.293 -5.604 1.00 95.88 87 GLU A N 1
ATOM 691 C CA . GLU A 1 87 ? -1.279 -0.796 -4.277 1.00 95.88 87 GLU A CA 1
ATOM 692 C C . GLU A 1 87 ? -0.725 0.634 -4.361 1.00 95.88 87 GLU A C 1
ATOM 694 O O . GLU A 1 87 ? -0.094 1.009 -5.354 1.00 95.88 87 GLU A O 1
ATOM 699 N N . ILE A 1 88 ? -0.941 1.433 -3.315 1.00 95.44 88 ILE A N 1
ATOM 700 C CA . ILE A 1 88 ? -0.222 2.693 -3.099 1.00 95.44 88 ILE A CA 1
ATOM 701 C C . ILE A 1 88 ? 0.656 2.616 -1.854 1.00 95.44 88 ILE A C 1
ATOM 703 O O . ILE A 1 88 ? 0.231 2.115 -0.806 1.00 95.44 88 ILE A O 1
ATOM 707 N N . LYS A 1 89 ? 1.863 3.168 -1.963 1.00 95.94 89 LYS A N 1
ATOM 708 C CA . LYS A 1 89 ? 2.814 3.318 -0.866 1.00 95.94 89 LYS A CA 1
ATOM 709 C C . LYS A 1 89 ? 2.758 4.761 -0.366 1.00 95.94 89 LYS A C 1
ATOM 711 O O . LYS A 1 89 ? 3.125 5.691 -1.078 1.00 95.94 89 LYS A O 1
ATOM 716 N N . LEU A 1 90 ? 2.222 4.943 0.837 1.00 95.12 90 LEU A N 1
ATOM 717 C CA . LEU A 1 90 ? 2.109 6.224 1.527 1.00 95.12 90 LEU A CA 1
ATOM 718 C C . LEU A 1 90 ? 3.507 6.649 1.979 1.00 95.12 90 LEU A C 1
ATOM 720 O O . LEU A 1 90 ? 4.135 5.947 2.778 1.00 95.12 90 LEU A O 1
ATOM 724 N N . ASP A 1 91 ? 3.964 7.789 1.465 1.00 93.31 91 ASP A N 1
ATOM 725 C CA . ASP A 1 91 ? 5.326 8.287 1.654 1.00 93.31 91 ASP A CA 1
ATOM 726 C C . ASP A 1 91 ? 5.688 8.480 3.140 1.00 93.31 91 ASP A C 1
ATOM 728 O O . ASP A 1 91 ? 4.870 8.891 3.974 1.00 93.31 91 ASP A O 1
ATOM 732 N N . MET A 1 92 ? 6.956 8.234 3.474 1.00 92.06 92 MET A N 1
ATOM 733 C CA . MET A 1 92 ? 7.491 8.402 4.828 1.00 92.06 92 MET A CA 1
ATOM 734 C C . MET A 1 92 ? 7.340 9.823 5.398 1.00 92.06 92 MET A C 1
ATOM 736 O O . MET A 1 92 ? 7.434 10.007 6.614 1.00 92.06 92 MET A O 1
ATOM 740 N N . ILE A 1 93 ? 7.126 10.839 4.558 1.00 90.38 93 ILE A N 1
ATOM 741 C CA . ILE A 1 93 ? 6.880 12.221 4.974 1.00 90.38 93 ILE A CA 1
ATOM 742 C C . ILE A 1 93 ? 5.682 12.312 5.924 1.00 90.38 93 ILE A C 1
ATOM 744 O O . ILE A 1 93 ? 5.739 13.066 6.894 1.00 90.38 93 ILE A O 1
ATOM 748 N N . PHE A 1 94 ? 4.661 11.465 5.742 1.00 90.56 94 PHE A N 1
ATOM 749 C CA . PHE A 1 94 ? 3.519 11.389 6.654 1.00 90.56 94 PHE A CA 1
ATOM 750 C C . PHE A 1 94 ? 3.886 10.835 8.037 1.00 90.56 94 PHE A C 1
ATOM 752 O O . PHE A 1 94 ? 3.183 11.106 9.010 1.00 90.56 94 PHE A O 1
ATOM 759 N N . MET A 1 95 ? 4.964 10.048 8.137 1.00 93.38 95 MET A N 1
ATOM 760 C CA . MET A 1 95 ? 5.439 9.475 9.401 1.00 93.38 95 MET A CA 1
ATOM 761 C C . MET A 1 95 ? 6.416 10.390 10.140 1.00 93.38 95 MET A C 1
ATOM 763 O O . MET A 1 95 ? 6.497 10.305 11.366 1.00 93.38 95 MET A O 1
ATOM 767 N N . LYS A 1 96 ? 7.152 11.254 9.427 1.00 88.62 96 LYS A N 1
ATOM 768 C CA . LYS A 1 96 ? 8.103 12.199 10.038 1.00 88.62 96 LYS A CA 1
ATOM 769 C C . LYS A 1 96 ? 7.390 13.236 10.906 1.00 88.62 96 LYS A C 1
ATOM 771 O O . LYS A 1 96 ? 7.763 13.411 12.062 1.00 88.62 96 LYS A O 1
ATOM 776 N N . ASP A 1 97 ? 6.329 13.839 10.377 1.00 83.62 97 ASP A N 1
ATOM 777 C CA . ASP A 1 97 ? 5.513 14.842 11.068 1.00 83.62 97 ASP A CA 1
ATOM 778 C C . ASP A 1 97 ? 4.163 14.237 11.485 1.00 83.62 97 ASP A C 1
ATOM 780 O O . ASP A 1 97 ? 3.096 14.639 11.022 1.00 83.62 97 ASP A O 1
ATOM 784 N N . PHE A 1 98 ? 4.203 13.203 12.332 1.00 92.00 98 PHE A N 1
ATOM 785 C CA . PHE A 1 98 ? 3.038 12.380 12.690 1.00 92.00 98 PHE A CA 1
ATOM 786 C C . PHE A 1 98 ? 2.089 13.042 13.712 1.00 92.00 98 PHE A C 1
ATOM 788 O O . PHE A 1 98 ? 1.866 12.544 14.822 1.00 92.00 98 PHE A O 1
ATOM 795 N N . ASP A 1 99 ? 1.532 14.190 13.337 1.00 94.06 99 ASP A N 1
ATOM 796 C CA . ASP A 1 99 ? 0.567 14.963 14.116 1.00 94.06 99 ASP A CA 1
ATOM 797 C C . ASP A 1 99 ? -0.901 14.631 13.761 1.00 94.06 99 ASP A C 1
ATOM 799 O O . ASP A 1 99 ? -1.209 13.706 13.006 1.00 94.06 99 ASP A O 1
ATOM 803 N N . GLU A 1 100 ? -1.847 15.379 14.333 1.00 94.19 100 GLU A N 1
ATOM 804 C CA . GLU A 1 100 ? -3.279 15.184 14.068 1.00 94.19 100 GLU A CA 1
ATOM 805 C C . GLU A 1 100 ? -3.695 15.512 12.625 1.00 94.19 100 GLU A C 1
ATOM 807 O O . GLU A 1 100 ? -4.679 14.952 12.133 1.00 94.19 100 GLU A O 1
ATOM 812 N N . ALA A 1 101 ? -2.984 16.406 11.934 1.00 92.88 101 ALA A N 1
ATOM 813 C CA . ALA A 1 101 ? -3.264 16.706 10.535 1.00 92.88 101 ALA A CA 1
ATOM 814 C C . ALA A 1 101 ? -2.813 15.541 9.644 1.00 92.88 101 ALA A C 1
ATOM 816 O O . ALA A 1 101 ? -3.614 15.050 8.844 1.00 92.88 101 ALA A O 1
ATOM 817 N N . SER A 1 102 ? -1.596 15.034 9.855 1.00 92.50 102 SER A N 1
ATOM 818 C CA . SER A 1 102 ? -1.065 13.859 9.156 1.00 92.50 102 SER A CA 1
ATOM 819 C C . SER A 1 102 ? -1.956 12.636 9.347 1.00 92.50 102 SER A C 1
ATOM 821 O O . SER A 1 102 ? -2.297 11.971 8.369 1.00 92.50 102 SER A O 1
ATOM 823 N N . LYS A 1 103 ? -2.441 12.385 10.571 1.00 95.00 103 LYS A N 1
ATOM 824 C CA . LYS A 1 103 ? -3.410 11.309 10.837 1.00 95.00 103 LYS A CA 1
ATOM 825 C C . LYS A 1 103 ? -4.686 11.457 10.010 1.00 95.00 103 LYS A C 1
ATOM 827 O O . LYS A 1 103 ? -5.094 10.510 9.347 1.00 95.00 103 LYS A O 1
ATOM 832 N N . LYS A 1 104 ? -5.306 12.641 9.992 1.00 94.06 104 LYS A N 1
ATOM 833 C CA . LYS A 1 104 ? -6.535 12.874 9.208 1.00 94.06 104 LYS A CA 1
ATOM 834 C C . LYS A 1 104 ? -6.315 12.675 7.709 1.00 94.06 104 LYS A C 1
ATOM 836 O O . LYS A 1 104 ? -7.175 12.095 7.047 1.00 94.06 104 LYS A O 1
ATOM 841 N N . ILE A 1 105 ? -5.178 13.139 7.189 1.00 92.94 105 ILE A N 1
ATOM 842 C CA . ILE A 1 105 ? -4.809 12.955 5.782 1.00 92.94 105 ILE A CA 1
ATOM 843 C C . ILE A 1 105 ? -4.634 11.464 5.479 1.00 92.94 105 ILE A C 1
ATOM 845 O O . ILE A 1 105 ? -5.266 10.963 4.552 1.00 92.94 105 ILE A O 1
ATOM 849 N N . LEU A 1 106 ? -3.872 10.737 6.300 1.00 94.81 106 LEU A N 1
ATOM 850 C CA . LEU A 1 106 ? -3.679 9.292 6.157 1.00 94.81 106 LEU A CA 1
ATOM 851 C C . LEU A 1 106 ? -5.007 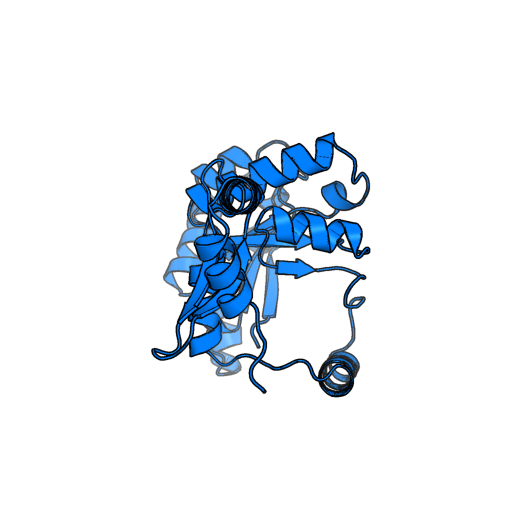8.529 6.183 1.00 94.81 106 LEU A C 1
ATOM 853 O O . LEU A 1 106 ? -5.230 7.689 5.313 1.00 94.81 106 LEU A O 1
ATOM 857 N N . THR A 1 107 ? -5.914 8.843 7.115 1.00 94.94 107 THR A N 1
ATOM 858 C CA . THR A 1 107 ? -7.251 8.229 7.167 1.00 94.94 107 THR A CA 1
ATOM 859 C C . THR A 1 107 ? -8.013 8.441 5.860 1.00 94.94 107 THR A C 1
ATOM 861 O O . THR A 1 107 ? -8.576 7.492 5.314 1.00 94.94 107 THR A O 1
ATOM 864 N N . ALA A 1 108 ? -8.011 9.668 5.328 1.00 93.31 108 ALA A N 1
ATOM 865 C CA . ALA A 1 108 ? -8.686 9.981 4.072 1.00 93.31 108 ALA A CA 1
ATOM 866 C C . ALA A 1 108 ? -8.051 9.248 2.877 1.00 93.31 108 ALA A C 1
ATOM 868 O O . ALA A 1 108 ? -8.773 8.709 2.037 1.00 93.31 108 ALA A O 1
ATOM 869 N N . CYS A 1 109 ? -6.718 9.179 2.821 1.00 93.12 109 CYS A N 1
ATOM 870 C CA . CYS A 1 109 ? -5.991 8.460 1.776 1.00 93.12 109 CYS A CA 1
ATOM 871 C C . CYS A 1 109 ? -6.278 6.958 1.808 1.00 93.12 109 CYS A C 1
ATOM 873 O O . CYS A 1 109 ? -6.572 6.379 0.763 1.00 93.12 109 CYS A O 1
ATOM 875 N N . VAL A 1 110 ? -6.241 6.336 2.993 1.00 94.81 110 VAL A N 1
ATOM 876 C CA . VAL A 1 110 ? -6.534 4.906 3.142 1.00 94.81 110 VAL A CA 1
ATOM 877 C C . VAL A 1 110 ? -7.968 4.611 2.731 1.00 94.81 110 VAL A C 1
ATOM 879 O O . VAL A 1 110 ? -8.174 3.729 1.902 1.00 94.81 110 VAL A O 1
ATOM 882 N N . LYS A 1 111 ? -8.942 5.379 3.231 1.00 93.38 111 LYS A N 1
ATOM 883 C CA . LYS A 1 111 ? -10.355 5.208 2.874 1.00 93.38 111 LYS A CA 1
ATOM 884 C C . LYS A 1 111 ? -10.578 5.307 1.364 1.00 93.38 111 LYS A C 1
ATOM 886 O O . LYS A 1 111 ? -11.169 4.415 0.768 1.00 93.38 111 LYS A O 1
ATOM 891 N N . MET A 1 112 ? -10.040 6.353 0.738 1.00 92.62 112 MET A N 1
ATOM 892 C CA . MET A 1 112 ? -10.142 6.544 -0.709 1.00 92.62 112 MET A CA 1
ATOM 893 C C . MET A 1 112 ? -9.520 5.378 -1.488 1.00 92.62 112 MET A C 1
ATOM 895 O O . MET A 1 112 ? -10.093 4.941 -2.482 1.00 92.62 112 MET A O 1
ATOM 899 N N . ALA A 1 113 ? -8.365 4.864 -1.056 1.00 93.69 113 ALA A N 1
ATOM 900 C CA . ALA A 1 113 ? -7.759 3.700 -1.692 1.00 93.69 113 ALA A CA 1
ATOM 901 C C . ALA A 1 113 ? -8.683 2.474 -1.606 1.00 93.69 113 ALA A C 1
ATOM 903 O O . ALA A 1 113 ? -8.901 1.823 -2.626 1.00 93.69 113 ALA A O 1
ATOM 904 N N . LYS A 1 114 ? -9.315 2.218 -0.448 1.00 93.38 114 LYS A N 1
ATOM 905 C CA . LYS A 1 114 ? -10.302 1.128 -0.301 1.00 93.38 114 LYS A CA 1
ATOM 906 C C . LYS A 1 114 ? -11.503 1.303 -1.222 1.00 93.38 114 LYS A C 1
ATOM 908 O O . LYS A 1 114 ? -11.884 0.347 -1.893 1.00 93.38 114 LYS A O 1
ATOM 913 N N . ASP A 1 115 ? -12.046 2.516 -1.311 1.00 91.81 115 ASP A N 1
ATOM 914 C CA . ASP A 1 1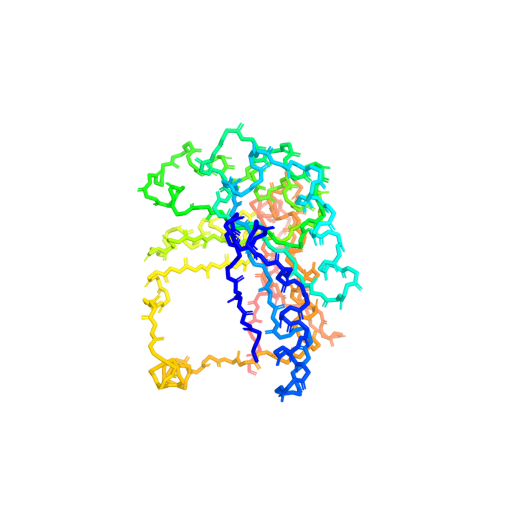15 ? -13.180 2.834 -2.190 1.00 91.81 115 ASP A CA 1
ATOM 915 C C . ASP A 1 115 ? -12.851 2.596 -3.676 1.00 91.81 115 ASP A C 1
ATOM 917 O O . ASP A 1 115 ? -13.732 2.254 -4.467 1.00 91.81 115 ASP A O 1
ATOM 921 N N . LEU A 1 116 ? -11.578 2.738 -4.057 1.00 91.88 116 LEU A N 1
ATOM 922 C CA . LEU A 1 116 ? -11.071 2.451 -5.402 1.00 91.88 116 LEU A CA 1
ATOM 923 C C . LEU A 1 116 ? -10.632 0.987 -5.596 1.00 91.88 116 LEU A C 1
ATOM 925 O O . LEU A 1 116 ? -10.234 0.619 -6.700 1.00 91.88 116 LEU A O 1
ATOM 929 N N . GLY A 1 117 ? -10.701 0.150 -4.556 1.00 92.94 117 GLY A N 1
ATOM 930 C CA . GLY A 1 117 ? -10.228 -1.236 -4.591 1.00 92.94 117 GLY A CA 1
ATOM 931 C C . GLY A 1 117 ? -8.701 -1.371 -4.631 1.00 92.94 117 GLY A C 1
ATOM 932 O O . GLY A 1 117 ? -8.196 -2.356 -5.164 1.00 92.94 117 GLY A O 1
ATOM 933 N N . ILE A 1 118 ? -7.977 -0.384 -4.099 1.00 95.19 118 ILE A N 1
ATOM 934 C CA . ILE A 1 118 ? -6.513 -0.294 -4.110 1.00 95.19 118 ILE A CA 1
ATOM 935 C C . ILE A 1 118 ? -5.962 -0.602 -2.712 1.00 95.19 118 ILE A C 1
ATOM 937 O O . ILE A 1 118 ? -6.449 -0.092 -1.696 1.00 95.19 118 ILE A O 1
ATOM 941 N N . HIS A 1 119 ? -4.917 -1.426 -2.660 1.00 96.50 119 HIS A N 1
ATOM 942 C CA . HIS A 1 119 ? -4.228 -1.757 -1.419 1.00 96.50 119 HIS A CA 1
ATOM 943 C C . HIS A 1 119 ? -3.379 -0.596 -0.887 1.00 96.50 119 HIS A C 1
ATOM 945 O O . HIS A 1 119 ? -3.018 0.322 -1.623 1.00 96.50 119 HIS A O 1
ATOM 951 N N . THR A 1 120 ? -3.039 -0.628 0.404 1.00 96.69 120 THR A N 1
ATOM 952 C CA . THR A 1 120 ? -2.229 0.427 1.033 1.00 96.69 120 THR A CA 1
ATOM 953 C C . THR A 1 120 ? -1.060 -0.116 1.843 1.00 96.69 120 THR A C 1
ATOM 955 O O . THR A 1 120 ? -1.227 -1.004 2.687 1.00 96.69 120 THR A O 1
ATOM 958 N N . LEU A 1 121 ? 0.107 0.493 1.638 1.00 96.81 121 LEU A N 1
ATOM 959 C CA . LEU A 1 121 ? 1.322 0.287 2.418 1.00 96.81 121 LEU A CA 1
ATOM 960 C C . LEU A 1 121 ? 1.811 1.626 2.962 1.00 96.81 121 LEU A C 1
ATOM 962 O O . LEU A 1 121 ? 1.861 2.597 2.221 1.00 96.81 121 LEU A O 1
ATOM 966 N N . ALA A 1 122 ? 2.175 1.700 4.239 1.00 96.75 122 ALA A N 1
ATOM 967 C CA . ALA A 1 122 ? 2.794 2.894 4.815 1.00 96.75 122 ALA A CA 1
ATOM 968 C C . ALA A 1 122 ? 4.304 2.724 4.978 1.00 96.75 122 ALA A C 1
ATOM 970 O O . ALA A 1 122 ? 4.759 1.750 5.585 1.00 96.75 122 ALA A O 1
ATOM 971 N N . GLU A 1 123 ? 5.077 3.679 4.471 1.00 95.38 123 GLU A N 1
ATOM 972 C CA . GLU A 1 123 ? 6.529 3.691 4.608 1.00 95.38 123 GLU A CA 1
ATOM 973 C C . GLU A 1 123 ? 7.006 4.524 5.799 1.00 95.38 123 GLU A C 1
ATOM 975 O O . GLU A 1 123 ? 6.320 5.423 6.276 1.00 95.38 123 GLU A O 1
ATOM 980 N N . GLY A 1 124 ? 8.219 4.244 6.280 1.00 94.88 124 GLY A N 1
ATOM 981 C CA . GLY A 1 124 ? 8.847 5.010 7.356 1.00 94.88 124 GLY A CA 1
ATOM 982 C C . GLY A 1 124 ? 8.223 4.791 8.735 1.00 94.88 124 GLY A C 1
ATOM 983 O O . GLY A 1 124 ? 8.318 5.668 9.587 1.00 94.88 124 GLY A O 1
ATOM 984 N N . VAL A 1 125 ? 7.581 3.645 8.982 1.00 96.81 125 VAL A N 1
ATOM 985 C CA . VAL A 1 125 ? 6.999 3.342 10.300 1.00 96.81 125 VAL A CA 1
ATOM 986 C C . VAL A 1 125 ? 8.097 2.946 11.288 1.00 96.81 125 VAL A C 1
ATOM 988 O O . VAL A 1 125 ? 8.795 1.947 11.096 1.00 96.81 125 VAL A O 1
ATOM 991 N N . GLU A 1 126 ? 8.240 3.704 12.373 1.00 96.31 126 GLU A N 1
ATOM 992 C CA . GLU A 1 126 ? 9.317 3.524 13.358 1.00 96.31 126 GLU A CA 1
ATOM 993 C C . GLU A 1 126 ? 8.802 3.178 14.758 1.00 96.31 126 GLU A C 1
ATOM 995 O O . GLU A 1 126 ? 9.496 2.518 15.532 1.00 96.31 126 GLU A O 1
ATOM 1000 N N . THR A 1 127 ? 7.574 3.579 15.094 1.00 95.44 127 THR A N 1
ATOM 1001 C CA . THR A 1 127 ? 7.036 3.473 16.456 1.00 95.44 127 THR A CA 1
ATOM 1002 C C . THR A 1 127 ? 5.795 2.590 16.538 1.00 95.44 127 THR A C 1
ATOM 1004 O O . THR A 1 127 ? 5.019 2.461 15.590 1.00 95.44 127 THR A O 1
ATOM 1007 N N . LYS A 1 128 ? 5.557 2.023 17.729 1.00 94.75 128 LYS A N 1
ATOM 1008 C CA . LYS A 1 128 ? 4.323 1.280 18.021 1.00 94.75 128 LYS A CA 1
ATOM 1009 C C . LYS A 1 128 ? 3.078 2.163 17.865 1.00 94.75 128 LYS A C 1
ATOM 1011 O O . LYS A 1 128 ? 2.079 1.697 17.340 1.00 94.75 128 LYS A O 1
ATOM 1016 N N . GLN A 1 129 ? 3.171 3.442 18.232 1.00 95.06 129 GLN A N 1
ATOM 1017 C CA . GLN A 1 129 ? 2.079 4.406 18.081 1.00 95.06 129 GLN A CA 1
ATOM 1018 C C . GLN A 1 129 ? 1.674 4.613 16.612 1.00 95.06 129 GLN A C 1
ATOM 1020 O O . GLN A 1 129 ? 0.483 4.639 16.312 1.00 95.06 129 GLN A O 1
ATOM 1025 N N . GLN A 1 130 ? 2.645 4.744 15.701 1.00 96.88 130 GLN A N 1
ATOM 1026 C CA . GLN A 1 130 ? 2.371 4.835 14.261 1.00 96.88 130 GLN A CA 1
ATOM 1027 C C . GLN A 1 130 ? 1.728 3.546 13.743 1.00 96.88 130 GLN A C 1
ATOM 1029 O O . GLN A 1 130 ? 0.718 3.613 13.047 1.00 96.88 130 GLN A O 1
ATOM 1034 N N . LEU A 1 131 ? 2.264 2.380 14.126 1.00 95.25 131 LEU A N 1
ATOM 1035 C CA . LEU A 1 131 ? 1.686 1.086 13.756 1.00 95.25 131 LEU A CA 1
ATOM 1036 C C . LEU A 1 131 ? 0.231 0.951 14.234 1.00 95.25 131 LEU A C 1
ATOM 1038 O O . LEU A 1 131 ? -0.629 0.588 13.439 1.00 95.25 131 LEU A O 1
ATOM 1042 N N . ASP A 1 132 ? -0.045 1.252 15.505 1.00 93.44 132 ASP A N 1
ATOM 1043 C CA . ASP A 1 132 ? -1.385 1.128 16.094 1.00 93.44 132 ASP A CA 1
ATOM 1044 C C . ASP A 1 132 ? -2.402 2.026 15.389 1.00 93.44 132 ASP A C 1
ATOM 1046 O O . ASP A 1 132 ? -3.524 1.603 15.110 1.00 93.44 132 ASP A O 1
ATOM 1050 N N . PHE A 1 133 ? -2.000 3.252 15.052 1.00 94.81 133 PHE A N 1
ATOM 1051 C CA . PHE A 1 133 ? -2.833 4.161 14.274 1.00 94.81 133 PHE A CA 1
ATOM 1052 C C . PHE A 1 133 ? -3.075 3.649 12.847 1.00 94.81 133 PHE A C 1
ATOM 1054 O O . PHE A 1 133 ? -4.209 3.633 12.379 1.00 94.81 133 PHE A O 1
ATOM 1061 N N . LEU A 1 134 ? -2.032 3.205 12.145 1.00 95.50 134 LEU A N 1
ATOM 1062 C CA . LEU A 1 134 ? -2.168 2.683 10.782 1.00 95.50 134 LEU A CA 1
ATOM 1063 C C . LEU A 1 134 ? -3.083 1.451 10.744 1.00 95.50 134 LEU A C 1
ATOM 1065 O O . LEU A 1 134 ? -3.933 1.340 9.860 1.00 95.50 134 LEU A O 1
ATOM 1069 N N . GLN A 1 135 ? -2.974 0.572 11.743 1.00 92.12 135 GLN A N 1
ATOM 1070 C CA . GLN A 1 135 ? -3.887 -0.554 11.929 1.00 92.12 135 GLN A CA 1
ATOM 1071 C C . GLN A 1 135 ? -5.324 -0.091 12.196 1.00 92.12 135 GLN A C 1
ATOM 1073 O O . GLN A 1 135 ? -6.259 -0.668 11.640 1.00 92.12 135 GLN A O 1
ATOM 1078 N N . SER A 1 136 ? -5.521 0.951 13.013 1.00 89.81 136 SER A N 1
ATOM 1079 C CA . SER A 1 136 ? -6.865 1.430 13.349 1.00 89.81 136 SER A CA 1
ATOM 1080 C C . SER A 1 136 ? -7.611 2.011 12.148 1.00 89.81 136 SER A C 1
ATOM 1082 O O . SER A 1 136 ? -8.828 1.861 12.087 1.00 89.81 136 SER A O 1
ATOM 1084 N N . ILE A 1 137 ? -6.905 2.592 11.175 1.00 92.56 137 ILE A N 1
ATOM 1085 C CA . ILE A 1 137 ? -7.506 3.132 9.945 1.00 92.56 137 ILE A CA 1
ATOM 1086 C C . ILE A 1 137 ? -7.575 2.114 8.794 1.00 92.56 137 ILE A C 1
ATOM 1088 O O . ILE A 1 137 ? -8.034 2.455 7.707 1.00 92.56 137 ILE A O 1
ATOM 1092 N N . GLY A 1 138 ? -7.119 0.873 9.006 1.00 92.31 138 GLY A N 1
ATOM 1093 C CA . GLY A 1 138 ? -7.142 -0.186 7.991 1.00 92.31 138 GLY A CA 1
ATOM 1094 C C . GLY A 1 138 ? -6.032 -0.104 6.938 1.00 92.31 138 GLY A C 1
ATOM 1095 O O . GLY A 1 138 ? -6.208 -0.584 5.815 1.00 92.31 138 GLY A O 1
ATOM 1096 N N . CYS A 1 139 ? -4.883 0.493 7.269 1.00 94.94 139 CYS A N 1
ATOM 1097 C CA . CYS A 1 139 ? -3.679 0.344 6.454 1.00 94.94 139 CYS A CA 1
ATOM 1098 C C . CYS A 1 139 ? -3.158 -1.100 6.565 1.00 94.94 139 CYS A C 1
ATOM 1100 O O . CYS A 1 139 ? -3.015 -1.634 7.665 1.00 94.94 139 CYS A O 1
ATOM 1102 N N . GLU A 1 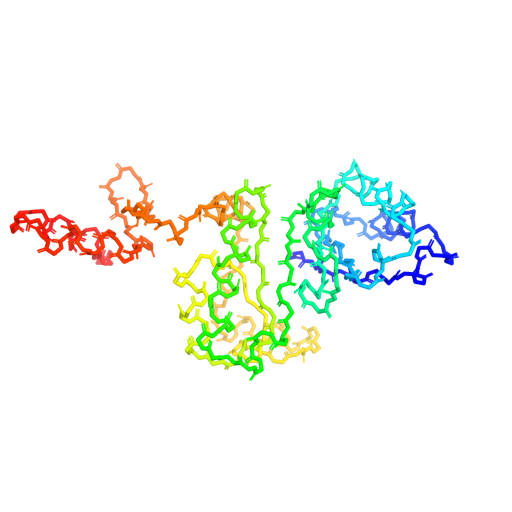140 ? -2.918 -1.755 5.426 1.00 93.06 140 GLU A N 1
ATOM 1103 C CA . GLU A 1 140 ? -2.708 -3.211 5.384 1.00 93.06 140 GLU A CA 1
ATOM 1104 C C . GLU A 1 140 ? -1.271 -3.622 5.661 1.00 93.06 140 GLU A C 1
ATOM 1106 O O . GLU A 1 140 ? -1.012 -4.656 6.284 1.00 93.06 140 GLU A O 1
ATOM 1111 N N . ARG A 1 141 ? -0.336 -2.843 5.120 1.00 93.56 141 ARG A N 1
ATOM 1112 C CA . ARG A 1 141 ? 1.087 -3.153 5.112 1.00 93.56 141 ARG A CA 1
ATOM 1113 C C . ARG A 1 141 ? 1.851 -1.970 5.671 1.00 93.56 141 ARG A C 1
ATOM 1115 O O . ARG A 1 141 ? 1.463 -0.817 5.507 1.00 93.56 141 ARG A O 1
ATOM 1122 N N . ILE A 1 142 ? 2.967 -2.268 6.320 1.00 94.88 142 ILE A N 1
ATOM 1123 C CA . ILE A 1 142 ? 3.911 -1.245 6.744 1.00 94.88 142 ILE A CA 1
ATOM 1124 C C . ILE A 1 142 ? 5.325 -1.646 6.347 1.00 94.88 142 ILE A C 1
ATOM 1126 O O . ILE A 1 142 ? 5.674 -2.829 6.337 1.00 94.88 142 ILE A O 1
ATOM 1130 N N . GLN A 1 143 ? 6.146 -0.642 6.086 1.00 94.06 143 GLN A N 1
ATOM 1131 C CA . GLN A 1 143 ? 7.578 -0.757 5.895 1.00 94.06 143 GLN A CA 1
ATOM 1132 C C . GLN A 1 143 ? 8.260 0.298 6.760 1.00 94.06 143 GLN A C 1
ATOM 1134 O O . GLN A 1 143 ? 7.884 1.467 6.752 1.00 94.06 143 GLN A O 1
ATOM 1139 N N . GLY A 1 144 ? 9.282 -0.095 7.512 1.00 93.31 144 GLY A N 1
ATOM 1140 C CA . GLY A 1 144 ? 10.042 0.853 8.314 1.00 93.31 144 GLY A CA 1
ATOM 1141 C C . GLY A 1 144 ? 10.830 0.203 9.438 1.00 93.31 144 GLY A C 1
ATOM 1142 O O . GLY A 1 144 ? 10.784 -1.014 9.658 1.00 93.31 144 GLY A O 1
ATOM 1143 N N . PHE A 1 145 ? 11.571 1.043 10.157 1.00 93.19 145 PHE A N 1
ATOM 1144 C CA . PHE A 1 145 ? 12.520 0.606 11.178 1.00 93.19 145 PHE A CA 1
ATOM 1145 C C . PHE A 1 145 ? 11.857 -0.036 12.395 1.00 93.19 145 PHE A C 1
ATOM 1147 O O . PHE A 1 145 ? 12.551 -0.708 13.155 1.00 93.19 145 PHE A O 1
ATOM 1154 N N . TYR A 1 146 ? 10.533 0.086 12.540 1.00 90.88 146 TYR A N 1
ATOM 1155 C CA . TYR A 1 146 ? 9.772 -0.675 13.526 1.00 90.88 146 TYR A CA 1
ATOM 1156 C C . TYR A 1 146 ? 10.021 -2.189 13.402 1.00 90.88 146 TYR A C 1
ATOM 1158 O O . TYR A 1 146 ? 10.176 -2.879 14.410 1.00 90.88 146 TYR A O 1
ATOM 1166 N N . TYR A 1 147 ? 10.097 -2.710 12.169 1.00 88.00 147 TYR A N 1
ATOM 1167 C CA . TYR A 1 147 ? 10.425 -4.117 11.931 1.00 88.00 147 TYR A CA 1
ATOM 1168 C C . TYR A 1 147 ? 11.920 -4.340 11.728 1.00 88.00 147 TYR A C 1
ATOM 1170 O O . TYR A 1 147 ? 12.513 -5.173 12.420 1.00 88.00 147 TYR A O 1
ATOM 1178 N N . SER A 1 148 ? 12.512 -3.643 10.756 1.00 90.00 148 SER A N 1
ATOM 1179 C CA . SER A 1 148 ? 13.931 -3.756 10.422 1.00 90.00 148 SER A CA 1
ATOM 1180 C C . SER A 1 148 ? 14.372 -2.624 9.499 1.00 90.00 148 SER A C 1
ATOM 1182 O O . SER A 1 148 ? 13.598 -2.120 8.688 1.00 90.00 148 SER A O 1
ATOM 1184 N N . LYS A 1 149 ? 15.658 -2.277 9.565 1.00 90.69 149 LYS A N 1
ATOM 1185 C CA . LYS A 1 149 ? 16.339 -1.539 8.491 1.00 90.69 149 LYS A CA 1
ATOM 1186 C C . LYS A 1 149 ? 16.482 -2.426 7.240 1.00 90.69 149 LYS A C 1
ATOM 1188 O O . LYS A 1 149 ? 16.308 -3.640 7.358 1.00 90.69 149 LYS A O 1
ATOM 1193 N N . PRO A 1 150 ? 16.817 -1.868 6.061 1.00 89.19 150 PRO A N 1
ATOM 1194 C CA . PRO A 1 150 ? 17.242 -2.669 4.916 1.00 89.19 150 PRO A CA 1
ATOM 1195 C C . PRO A 1 150 ? 18.401 -3.597 5.297 1.00 89.19 150 PRO A C 1
ATOM 1197 O O . PRO A 1 150 ? 19.358 -3.158 5.936 1.00 89.19 150 PRO A O 1
ATOM 1200 N N . LEU A 1 151 ? 18.301 -4.871 4.917 1.00 90.88 151 LEU A N 1
ATOM 1201 C CA . LEU A 1 151 ? 19.272 -5.908 5.264 1.00 90.88 151 LEU A CA 1
ATOM 1202 C C . LEU A 1 151 ? 19.783 -6.623 4.010 1.00 90.88 151 LEU A C 1
ATOM 1204 O O . LEU A 1 151 ? 19.010 -6.846 3.072 1.00 90.88 151 LEU A O 1
ATOM 1208 N N . PRO A 1 152 ? 21.045 -7.080 4.008 1.00 91.94 152 PRO A N 1
ATOM 1209 C CA . PRO A 1 152 ? 21.506 -8.081 3.056 1.00 91.94 152 PRO A CA 1
ATOM 1210 C C . PRO A 1 152 ? 20.673 -9.369 3.150 1.00 91.94 152 PRO A C 1
ATOM 1212 O O . PRO A 1 152 ? 20.219 -9.761 4.226 1.00 91.94 152 PRO A O 1
ATOM 1215 N N . THR A 1 153 ? 20.531 -10.100 2.041 1.00 87.44 153 THR A N 1
ATOM 1216 C CA . THR A 1 153 ? 19.695 -11.317 1.968 1.00 87.44 153 THR A CA 1
ATOM 1217 C C . THR A 1 153 ? 20.046 -12.370 3.027 1.00 87.44 153 THR A C 1
ATOM 1219 O O . THR A 1 153 ? 19.153 -13.004 3.589 1.00 87.44 153 THR A O 1
ATOM 1222 N N . GLY A 1 154 ? 21.337 -12.549 3.329 1.00 88.44 154 GLY A N 1
ATOM 1223 C CA . GLY A 1 154 ? 21.787 -13.504 4.348 1.00 88.44 154 GLY A CA 1
ATOM 1224 C C . GLY A 1 154 ? 21.362 -13.128 5.771 1.00 88.44 154 GLY A C 1
ATOM 1225 O O . GLY A 1 154 ? 21.100 -14.010 6.584 1.00 88.44 154 GLY A O 1
ATOM 1226 N N . GLU A 1 155 ? 21.254 -11.833 6.067 1.00 90.88 155 GLU A N 1
ATOM 1227 C CA . GLU A 1 155 ? 20.779 -11.328 7.360 1.00 90.88 155 GLU A CA 1
ATOM 1228 C C . GLU A 1 155 ? 19.253 -11.364 7.444 1.00 90.88 155 GLU A C 1
ATOM 1230 O O . GLU A 1 155 ? 18.707 -11.738 8.479 1.00 90.88 155 GLU A O 1
ATOM 1235 N N . PHE A 1 156 ? 18.559 -11.087 6.336 1.00 88.81 156 PHE A N 1
ATOM 1236 C CA . PHE A 1 156 ? 17.106 -11.228 6.256 1.00 88.81 156 PHE A CA 1
ATOM 1237 C C . PHE A 1 156 ? 16.643 -12.654 6.596 1.00 88.81 156 PHE A C 1
ATOM 1239 O O . PHE A 1 156 ? 15.729 -12.833 7.401 1.00 88.81 156 PHE A O 1
ATOM 1246 N N . ALA A 1 157 ? 17.293 -13.680 6.034 1.00 87.06 157 ALA A N 1
ATOM 1247 C CA . ALA A 1 157 ? 16.935 -15.074 6.305 1.00 87.06 157 ALA A CA 1
ATOM 1248 C C . ALA A 1 157 ? 17.101 -15.445 7.790 1.00 87.06 157 ALA A C 1
ATOM 1250 O O . ALA A 1 157 ? 16.262 -16.155 8.347 1.00 87.06 157 ALA A O 1
ATOM 1251 N N . LYS A 1 158 ? 18.153 -14.928 8.440 1.00 89.50 158 LYS A N 1
ATOM 1252 C CA . LYS A 1 158 ? 18.372 -15.102 9.882 1.00 89.50 158 LYS A CA 1
ATOM 1253 C C . LYS A 1 158 ? 17.287 -14.404 10.692 1.00 89.50 158 LYS A C 1
ATOM 1255 O O . LYS A 1 158 ? 16.684 -15.041 11.546 1.00 89.50 158 LYS A O 1
ATOM 1260 N N . LEU A 1 159 ? 16.972 -13.151 10.360 1.00 88.19 159 LEU A N 1
ATOM 1261 C CA . LEU A 1 159 ? 15.932 -12.376 11.035 1.00 88.19 159 LEU A CA 1
ATOM 1262 C C . LEU A 1 159 ? 14.568 -13.082 10.992 1.00 88.19 159 LEU A C 1
ATOM 1264 O O . LEU A 1 159 ? 13.878 -13.149 12.008 1.00 88.19 159 LEU A O 1
ATOM 1268 N N . VAL A 1 160 ? 14.180 -13.612 9.826 1.00 86.56 160 VAL A N 1
ATOM 1269 C CA . VAL A 1 160 ? 12.917 -14.350 9.647 1.00 86.56 160 VAL A CA 1
ATOM 1270 C C . VAL A 1 160 ? 12.871 -15.586 10.545 1.00 86.56 160 VAL A C 1
ATOM 1272 O O . VAL A 1 160 ? 11.855 -15.817 11.202 1.00 86.56 160 VAL A O 1
ATOM 1275 N N . ALA A 1 161 ? 13.969 -16.346 10.607 1.00 86.69 161 ALA A N 1
ATOM 1276 C CA . ALA A 1 161 ? 14.071 -17.528 11.455 1.00 86.69 161 ALA A CA 1
ATOM 1277 C C . ALA A 1 161 ? 14.044 -17.174 12.953 1.00 86.69 161 ALA A C 1
ATOM 1279 O O . ALA A 1 161 ? 13.293 -17.781 13.711 1.00 86.69 161 ALA A O 1
ATOM 1280 N N . GLU A 1 162 ? 14.811 -16.166 13.374 1.00 89.69 162 GLU A N 1
ATOM 1281 C CA . GLU A 1 162 ? 14.913 -15.725 14.772 1.00 89.69 162 GLU A CA 1
ATOM 1282 C C . GLU A 1 162 ? 13.597 -15.159 15.311 1.00 89.69 162 GLU A C 1
ATOM 1284 O O . GLU A 1 162 ? 13.219 -15.433 16.448 1.00 89.69 162 GLU A O 1
ATOM 1289 N N . LYS A 1 163 ? 12.874 -14.386 14.493 1.00 85.06 163 LYS A N 1
ATOM 1290 C CA . LYS A 1 163 ? 11.573 -13.817 14.872 1.00 85.06 163 LYS A CA 1
ATOM 1291 C C . LYS A 1 163 ? 10.412 -14.805 14.719 1.00 85.06 163 LYS A C 1
ATOM 1293 O O . LYS A 1 163 ? 9.284 -14.433 15.033 1.00 85.06 163 LYS A O 1
ATOM 1298 N N . GLY A 1 164 ? 10.658 -16.022 14.221 1.00 84.75 164 GLY A N 1
ATOM 1299 C CA . GLY A 1 164 ? 9.609 -17.012 13.966 1.00 84.75 164 GLY A CA 1
ATOM 1300 C C . GLY A 1 164 ? 8.530 -16.498 13.009 1.00 84.75 164 GLY A C 1
ATOM 1301 O O . GLY A 1 164 ? 7.352 -16.796 13.194 1.00 84.75 164 GLY A O 1
ATOM 1302 N N . ILE A 1 165 ? 8.908 -15.672 12.025 1.00 82.00 165 ILE A N 1
ATOM 1303 C CA . ILE A 1 165 ? 7.946 -15.071 11.095 1.00 82.00 165 ILE A CA 1
ATOM 1304 C C . ILE A 1 165 ? 7.392 -16.173 10.193 1.00 82.00 165 ILE A C 1
ATOM 1306 O O . ILE A 1 165 ? 8.108 -16.749 9.373 1.00 82.00 165 ILE A O 1
ATOM 1310 N N . GLU A 1 166 ? 6.096 -16.447 10.325 1.00 79.44 166 GLU A N 1
ATOM 1311 C CA . GLU A 1 166 ? 5.410 -17.423 9.489 1.00 79.44 166 GLU A CA 1
ATOM 1312 C C . GLU A 1 166 ? 5.260 -16.894 8.055 1.00 79.44 166 GLU A C 1
ATOM 1314 O O . GLU A 1 166 ? 4.630 -15.862 7.797 1.00 79.44 166 GLU A O 1
ATOM 1319 N N . ILE A 1 167 ? 5.820 -17.626 7.091 1.00 77.38 167 ILE A N 1
ATOM 1320 C CA . ILE A 1 167 ? 5.632 -17.330 5.672 1.00 77.38 167 ILE A CA 1
ATOM 1321 C C . ILE A 1 167 ? 4.281 -17.900 5.245 1.00 77.38 167 ILE A C 1
ATOM 1323 O O . ILE A 1 167 ? 4.146 -19.099 4.997 1.00 77.38 167 ILE A O 1
ATOM 1327 N N . LYS A 1 168 ? 3.285 -17.017 5.128 1.00 78.19 168 LYS A N 1
ATOM 1328 C CA . LYS A 1 168 ? 1.937 -17.380 4.678 1.00 78.19 168 LYS A CA 1
ATOM 1329 C C . LYS A 1 168 ? 1.963 -18.052 3.304 1.00 78.19 168 LYS A C 1
ATOM 1331 O O . LYS A 1 168 ? 2.678 -17.633 2.388 1.00 78.19 168 LYS A O 1
ATOM 1336 N N . ASN A 1 169 ? 1.132 -19.077 3.147 1.00 82.12 169 ASN A N 1
ATOM 1337 C CA . ASN A 1 169 ? 0.940 -19.746 1.867 1.00 82.12 169 ASN A CA 1
ATOM 1338 C C . ASN A 1 169 ? 0.051 -18.910 0.924 1.00 82.12 169 ASN A C 1
ATOM 1340 O O . ASN A 1 169 ? -0.595 -17.940 1.315 1.00 82.12 169 ASN A O 1
ATOM 1344 N N . ARG A 1 170 ? -0.032 -19.318 -0.347 1.00 75.44 170 ARG A N 1
ATOM 1345 C CA . ARG A 1 170 ? -0.756 -18.563 -1.384 1.00 75.44 170 ARG A CA 1
ATOM 1346 C C . ARG A 1 170 ? -2.260 -18.413 -1.118 1.00 75.44 170 ARG A C 1
ATOM 1348 O O . ARG A 1 170 ? -2.832 -17.402 -1.515 1.00 75.44 170 ARG A O 1
ATOM 1355 N N . GLN A 1 171 ? -2.912 -19.410 -0.521 1.00 76.62 171 GLN A N 1
ATOM 1356 C CA . GLN A 1 171 ? -4.345 -19.327 -0.212 1.00 76.62 171 GLN A CA 1
ATOM 1357 C C . GLN A 1 171 ? -4.589 -18.313 0.907 1.00 76.62 171 GLN A C 1
ATOM 1359 O O . GLN A 1 171 ? -5.452 -17.450 0.768 1.00 76.62 171 GLN A O 1
ATOM 1364 N N . GLN A 1 172 ? -3.755 -18.350 1.949 1.00 79.62 172 GLN A N 1
ATOM 1365 C CA . GLN A 1 172 ? -3.779 -17.360 3.023 1.00 79.62 172 GLN A CA 1
ATOM 1366 C C . GLN A 1 172 ? -3.511 -15.950 2.479 1.00 79.62 172 GLN A C 1
ATOM 1368 O O . GLN A 1 172 ? -4.247 -15.028 2.810 1.00 79.62 172 GLN A O 1
ATOM 1373 N N . SER A 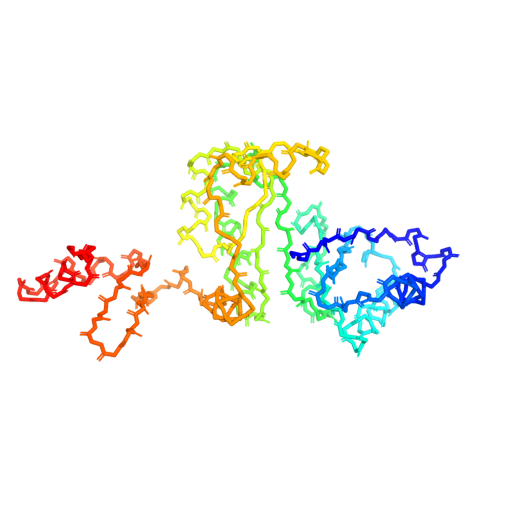1 173 ? -2.518 -15.765 1.599 1.00 81.06 173 SER A N 1
ATOM 1374 C CA . SER A 1 173 ? -2.241 -14.452 0.993 1.00 81.06 173 SER A CA 1
ATOM 1375 C C . SER A 1 173 ? -3.453 -13.873 0.262 1.00 81.06 173 SER A C 1
ATOM 1377 O O . SER A 1 173 ? -3.769 -12.707 0.471 1.00 81.06 173 SER A O 1
ATOM 1379 N N . LYS A 1 174 ? -4.165 -14.685 -0.534 1.00 82.38 174 LYS A N 1
ATOM 1380 C CA . LYS A 1 174 ? -5.390 -14.245 -1.225 1.00 82.38 174 LYS A CA 1
ATOM 1381 C C . LYS A 1 174 ? -6.481 -13.819 -0.249 1.00 82.38 174 LYS A C 1
ATOM 1383 O O . LYS A 1 174 ? -7.123 -12.799 -0.459 1.00 82.38 174 LYS A O 1
ATOM 1388 N N . PHE A 1 175 ? -6.673 -14.590 0.820 1.00 83.81 175 PHE A N 1
ATOM 1389 C CA . PHE A 1 175 ? -7.632 -14.246 1.863 1.00 83.81 175 PHE A CA 1
ATOM 1390 C C . PHE A 1 175 ? -7.302 -12.888 2.499 1.00 83.81 175 PHE A C 1
ATOM 1392 O O . PHE A 1 175 ? -8.163 -12.014 2.555 1.00 83.81 175 PHE A O 1
ATOM 1399 N N . TYR A 1 176 ? -6.047 -12.673 2.907 1.00 84.75 176 TYR A N 1
ATOM 1400 C CA . TYR A 1 176 ? -5.636 -11.407 3.523 1.00 84.75 176 TYR A CA 1
ATOM 1401 C C . TYR A 1 176 ? -5.664 -10.222 2.555 1.00 84.75 176 TYR A C 1
ATOM 1403 O O . TYR A 1 176 ? -5.932 -9.115 3.003 1.00 84.75 176 TYR A O 1
ATOM 1411 N N . GLN A 1 177 ? -5.451 -10.438 1.252 1.00 86.69 177 GLN A N 1
ATOM 1412 C CA . GLN A 1 177 ? -5.699 -9.409 0.239 1.00 86.69 177 GLN A CA 1
ATOM 1413 C C . GLN A 1 177 ? -7.182 -9.003 0.245 1.00 86.69 177 GLN A C 1
ATOM 1415 O O . GLN A 1 177 ? -7.490 -7.830 0.405 1.00 86.69 177 GLN A O 1
ATOM 1420 N N . CYS A 1 178 ? -8.122 -9.951 0.190 1.00 86.75 178 CYS A N 1
ATOM 1421 C CA . CYS A 1 178 ? -9.550 -9.611 0.246 1.00 86.75 178 CYS A CA 1
ATOM 1422 C C . CYS A 1 178 ? -9.934 -8.872 1.539 1.00 86.75 178 CYS A C 1
ATOM 1424 O O . CYS A 1 178 ? -10.652 -7.877 1.485 1.00 86.75 178 CYS A O 1
ATOM 1426 N N . VAL A 1 179 ? -9.433 -9.332 2.689 1.00 87.56 179 VAL A N 1
ATOM 1427 C CA . VAL A 1 179 ? -9.668 -8.673 3.985 1.00 87.56 179 VAL A CA 1
ATOM 1428 C C . VAL A 1 179 ? -9.076 -7.263 4.012 1.00 87.56 179 VAL A C 1
ATOM 1430 O O . VAL A 1 179 ? -9.685 -6.352 4.567 1.00 87.56 179 VAL A O 1
ATOM 1433 N N . GLY A 1 180 ? -7.913 -7.070 3.391 1.00 88.75 180 GLY A N 1
ATOM 1434 C CA . GLY A 1 180 ? -7.226 -5.787 3.341 1.00 88.75 180 GLY A CA 1
ATOM 1435 C C . GLY A 1 180 ? -8.009 -4.683 2.630 1.00 88.75 180 GLY A C 1
ATOM 1436 O O . GLY A 1 180 ? -7.794 -3.512 2.925 1.00 88.75 180 GLY A O 1
ATOM 1437 N N . LEU A 1 181 ? -8.954 -5.031 1.751 1.00 91.38 181 LEU A N 1
ATOM 1438 C CA . LEU A 1 181 ? -9.797 -4.061 1.044 1.00 91.38 181 LEU A CA 1
ATOM 1439 C C . LEU A 1 181 ? -11.013 -3.583 1.851 1.00 91.38 181 LEU A C 1
ATOM 1441 O O . LEU A 1 181 ? -11.743 -2.707 1.391 1.00 91.38 181 LEU A O 1
ATOM 1445 N N . VAL A 1 182 ? -11.252 -4.129 3.045 1.00 88.62 182 VAL A N 1
ATOM 1446 C CA . VAL A 1 182 ? -12.368 -3.691 3.889 1.00 88.62 182 VAL A CA 1
ATOM 1447 C C . VAL A 1 182 ? -12.076 -2.301 4.463 1.00 88.62 182 VAL A C 1
ATOM 1449 O O . VAL A 1 182 ? -11.039 -2.079 5.087 1.00 88.62 182 VAL A O 1
ATOM 1452 N N . ASP A 1 183 ? -13.015 -1.368 4.293 1.00 88.69 183 ASP A N 1
ATOM 1453 C CA . ASP A 1 183 ? -12.951 -0.040 4.910 1.00 88.69 183 ASP A CA 1
ATOM 1454 C C . ASP A 1 183 ? -13.223 -0.123 6.421 1.00 88.69 183 ASP A C 1
ATOM 1456 O O . ASP A 1 183 ? -14.365 -0.091 6.889 1.00 88.69 183 ASP A O 1
ATOM 1460 N N . LEU A 1 184 ? -12.146 -0.238 7.196 1.00 87.12 184 LEU A N 1
ATOM 1461 C CA . LEU A 1 184 ? -12.201 -0.259 8.659 1.00 87.12 184 LEU A CA 1
ATOM 1462 C C . LEU A 1 184 ? -12.394 1.138 9.267 1.00 87.12 184 LEU A C 1
ATOM 1464 O O . LEU A 1 184 ? -12.900 1.250 10.385 1.00 87.12 184 LEU A O 1
ATOM 1468 N N . ALA A 1 185 ? -12.071 2.192 8.513 1.00 85.00 185 ALA A N 1
ATOM 1469 C CA . ALA A 1 185 ? -12.236 3.589 8.909 1.00 85.00 185 ALA A CA 1
ATOM 1470 C C . ALA A 1 185 ? -13.655 4.130 8.634 1.00 85.00 185 ALA A C 1
ATOM 1472 O O . ALA A 1 185 ? -13.893 5.338 8.722 1.00 85.00 185 ALA A O 1
ATOM 1473 N N . SER A 1 186 ? -14.607 3.260 8.280 1.00 84.31 186 SER A N 1
ATOM 1474 C CA . SER A 1 186 ? -15.999 3.647 8.059 1.00 84.31 186 SER A CA 1
ATOM 1475 C C . SER A 1 186 ? -16.673 4.141 9.345 1.00 84.31 186 SER A C 1
ATOM 1477 O O . SER A 1 186 ? -16.366 3.678 10.443 1.00 84.31 186 SER A O 1
ATOM 1479 N N . ASP A 1 187 ? -17.672 5.004 9.186 1.00 86.88 187 ASP A N 1
ATOM 1480 C CA . ASP A 1 187 ? -18.588 5.461 10.237 1.00 86.88 187 ASP A CA 1
ATOM 1481 C C . ASP A 1 187 ? -19.648 4.411 10.623 1.00 86.88 187 ASP A C 1
ATOM 1483 O O . ASP A 1 187 ? -20.507 4.655 11.472 1.00 86.88 187 ASP A O 1
ATOM 1487 N N . LYS A 1 188 ? -19.599 3.227 10.009 1.00 89.00 188 LYS A N 1
ATOM 1488 C CA . LYS A 1 188 ? -20.473 2.102 10.331 1.00 89.00 188 LYS A CA 1
ATOM 1489 C C . LYS A 1 188 ? -19.798 1.187 11.354 1.00 89.00 188 LYS A C 1
ATOM 1491 O O . LYS A 1 188 ? -18.588 0.978 11.269 1.00 89.00 188 LYS A O 1
ATOM 1496 N N . PRO A 1 189 ? -20.554 0.587 12.288 1.00 88.94 189 PRO A N 1
ATOM 1497 C CA . PRO A 1 189 ? -20.060 -0.500 13.126 1.00 88.94 189 PRO A CA 1
ATOM 1498 C C . PRO A 1 189 ? -19.535 -1.669 12.280 1.00 88.94 189 PRO A C 1
ATOM 1500 O O . PRO A 1 189 ? -20.318 -2.361 11.630 1.00 88.94 189 PRO A O 1
ATOM 1503 N N . THR A 1 190 ? -18.222 -1.904 12.310 1.00 89.44 190 THR A N 1
ATOM 1504 C CA . THR A 1 190 ? -17.547 -2.916 11.483 1.00 89.44 190 THR A CA 1
ATOM 1505 C C . THR A 1 190 ? -16.668 -3.821 12.341 1.00 89.44 190 THR A C 1
ATOM 1507 O O . THR A 1 190 ? -15.891 -3.358 13.180 1.00 89.44 190 THR A O 1
ATOM 1510 N N . CYS A 1 191 ? -16.766 -5.130 12.100 1.00 88.06 191 CYS A N 1
ATOM 1511 C CA . CYS A 1 191 ? -15.875 -6.134 12.669 1.00 88.06 191 CYS A CA 1
ATOM 1512 C C . CYS A 1 191 ? -15.384 -7.102 11.589 1.00 88.06 191 CYS A C 1
ATOM 1514 O O . CYS A 1 191 ? -16.115 -7.415 10.649 1.00 88.06 191 CYS A O 1
ATOM 1516 N N . LEU A 1 192 ? -14.158 -7.589 11.754 1.00 86.69 192 LEU A N 1
ATOM 1517 C CA . LEU A 1 192 ? -13.607 -8.705 10.997 1.00 86.69 192 LEU A CA 1
ATOM 1518 C C . LEU A 1 192 ? -13.523 -9.907 11.930 1.00 86.69 192 LEU A C 1
ATOM 1520 O O . LEU A 1 192 ? -12.910 -9.813 12.994 1.00 86.69 192 LEU A O 1
ATOM 1524 N N . ALA A 1 193 ? -14.103 -11.030 11.522 1.00 86.81 193 ALA A N 1
ATOM 1525 C CA . ALA A 1 193 ? -14.021 -12.293 12.241 1.00 86.81 193 ALA A CA 1
ATOM 1526 C C . ALA A 1 193 ? -13.595 -13.414 11.288 1.00 86.81 193 ALA A C 1
ATOM 1528 O O . ALA A 1 193 ? -14.005 -13.440 10.128 1.00 86.81 193 ALA A O 1
ATOM 1529 N N . LEU A 1 194 ? -12.760 -14.327 11.781 1.00 83.56 194 LEU A N 1
ATOM 1530 C CA . LEU A 1 194 ? -12.558 -15.632 11.162 1.00 83.56 194 LEU A CA 1
ATOM 1531 C C . LEU A 1 194 ? -13.661 -16.562 11.638 1.00 83.56 194 LEU A C 1
ATOM 1533 O O . LEU A 1 194 ? -13.920 -16.624 12.835 1.00 83.56 194 LEU A O 1
ATOM 1537 N N . ASP A 1 195 ? -14.260 -17.278 10.700 1.00 84.44 195 ASP A N 1
ATOM 1538 C CA . ASP A 1 195 ? -15.197 -18.363 10.960 1.00 84.44 195 ASP A CA 1
ATOM 1539 C C . ASP A 1 195 ? -14.563 -19.655 10.443 1.00 84.44 195 ASP A C 1
ATOM 1541 O O . ASP A 1 195 ? -14.261 -19.766 9.251 1.00 84.44 195 ASP A O 1
ATOM 1545 N N . ASP A 1 196 ? -14.305 -20.600 11.342 1.00 81.56 196 ASP A N 1
ATOM 1546 C CA . ASP A 1 196 ? -13.803 -21.933 10.990 1.00 81.56 196 ASP A CA 1
ATOM 1547 C C . ASP A 1 196 ? -14.930 -22.974 10.814 1.00 81.56 196 ASP A C 1
ATOM 1549 O O . ASP A 1 196 ? -14.662 -24.157 10.595 1.00 81.56 196 ASP A O 1
ATOM 1553 N N . GLY A 1 197 ? -16.192 -22.535 10.883 1.00 80.94 197 GLY A N 1
ATOM 1554 C CA . GLY A 1 197 ? -17.397 -23.362 10.848 1.00 80.94 197 GLY A CA 1
ATOM 1555 C C . GLY A 1 197 ? -17.874 -23.833 12.226 1.00 80.94 197 GLY A C 1
ATOM 1556 O O . GLY A 1 197 ? -18.960 -24.408 12.324 1.00 80.94 197 GLY A O 1
ATOM 1557 N N . SER A 1 198 ? -17.092 -23.599 13.283 1.00 80.31 198 SER A N 1
ATOM 1558 C CA . SER A 1 198 ? -17.404 -23.972 14.670 1.00 80.31 198 SER A CA 1
ATOM 1559 C C . SER A 1 198 ? -17.281 -22.807 15.654 1.00 80.31 198 SER A C 1
ATOM 1561 O O . SER A 1 198 ? -18.077 -22.716 16.591 1.00 80.31 198 SER A O 1
ATOM 1563 N N . HIS A 1 199 ? -16.341 -21.892 15.420 1.00 80.06 199 HIS A N 1
ATOM 1564 C CA . HIS A 1 199 ? -16.077 -20.735 16.260 1.00 80.06 199 HIS A CA 1
ATOM 1565 C C . HIS A 1 199 ? -15.839 -19.485 15.416 1.00 80.06 199 HIS A C 1
ATOM 1567 O O . HIS A 1 199 ? -15.242 -19.522 14.339 1.00 80.06 199 HIS A O 1
ATOM 1573 N N . PHE A 1 200 ? -16.258 -18.348 15.973 1.00 81.12 200 PHE A N 1
ATOM 1574 C CA . PHE A 1 200 ? -15.854 -17.039 15.485 1.00 81.12 200 PHE A CA 1
ATOM 1575 C C . PHE A 1 200 ? -14.668 -16.537 16.296 1.00 81.12 200 PHE A C 1
ATOM 1577 O O . PHE A 1 200 ? -14.746 -16.443 17.521 1.00 81.12 200 PHE A O 1
ATOM 1584 N N . ARG A 1 201 ? -13.601 -16.140 15.605 1.00 82.06 201 ARG A N 1
ATOM 1585 C CA . ARG A 1 201 ? -12.471 -15.420 16.190 1.00 82.06 201 ARG A CA 1
ATOM 1586 C C . ARG A 1 201 ? -12.445 -13.998 15.662 1.00 82.06 201 ARG A C 1
ATOM 1588 O O . ARG A 1 201 ? -12.174 -13.776 14.481 1.00 82.06 201 ARG A O 1
ATOM 1595 N N . LEU A 1 202 ? -12.663 -13.028 16.540 1.00 83.31 202 LEU A N 1
ATOM 1596 C CA . LEU A 1 202 ? -12.529 -11.619 16.181 1.00 83.31 202 LEU A CA 1
ATOM 1597 C C . LEU A 1 202 ? -11.069 -11.286 15.840 1.00 83.31 202 LEU A C 1
ATOM 1599 O O . LEU A 1 202 ? -10.144 -11.549 16.609 1.00 83.31 202 LEU A O 1
ATOM 1603 N N . LEU A 1 203 ? -10.873 -10.701 14.661 1.00 80.62 203 LEU A N 1
ATOM 1604 C CA . LEU A 1 203 ? -9.593 -10.174 14.194 1.00 80.62 203 LEU A CA 1
ATOM 1605 C C . LEU A 1 203 ? -9.472 -8.676 14.456 1.00 80.62 203 LEU A C 1
ATOM 1607 O O . LEU A 1 203 ? -8.391 -8.192 14.779 1.00 80.62 203 LEU A O 1
ATOM 1611 N N . TYR A 1 204 ? -10.571 -7.943 14.272 1.00 84.62 204 TYR A N 1
ATOM 1612 C CA . TYR A 1 204 ? -10.596 -6.492 14.389 1.00 84.62 204 TYR A CA 1
ATOM 1613 C C . TYR A 1 204 ? -12.020 -5.989 14.643 1.00 84.62 204 TYR A C 1
ATOM 1615 O O . TYR A 1 204 ? -12.988 -6.555 14.132 1.00 84.62 204 TYR A O 1
ATOM 1623 N N . VAL A 1 205 ? -12.137 -4.890 15.388 1.00 87.38 205 VAL A N 1
ATOM 1624 C CA . VAL A 1 205 ? -13.370 -4.110 15.557 1.00 87.38 205 VAL A CA 1
ATOM 1625 C C . VAL A 1 205 ? -13.032 -2.624 15.481 1.00 87.38 205 VAL A C 1
ATOM 1627 O O . VAL A 1 205 ? -12.056 -2.192 16.099 1.00 87.38 205 VAL A O 1
ATOM 1630 N N . ASN A 1 206 ? -13.830 -1.838 14.760 1.00 87.12 206 ASN A N 1
ATOM 1631 C CA . ASN A 1 206 ? -13.647 -0.386 14.733 1.00 87.12 206 ASN A CA 1
ATOM 1632 C C . ASN A 1 206 ? -14.312 0.302 15.939 1.00 87.12 206 ASN A C 1
ATOM 1634 O O . ASN A 1 206 ? -15.040 -0.315 16.725 1.00 87.12 206 ASN A O 1
ATOM 1638 N N . GLU A 1 207 ? -14.060 1.603 16.100 1.00 87.38 207 GLU A N 1
ATOM 1639 C CA . GLU A 1 207 ? -14.594 2.383 17.223 1.00 87.38 207 GLU A CA 1
ATOM 1640 C C . GLU A 1 207 ? -16.127 2.397 17.269 1.00 87.38 207 GLU A C 1
ATOM 1642 O O . GLU A 1 207 ? -16.712 2.307 18.351 1.00 87.38 207 GLU A O 1
ATOM 1647 N N . GLU A 1 208 ? -16.788 2.470 16.112 1.00 89.88 208 GLU A N 1
ATOM 1648 C CA . GLU A 1 208 ? -18.251 2.464 16.025 1.00 89.88 208 GLU A CA 1
ATOM 1649 C C . GLU A 1 208 ? -18.840 1.132 16.504 1.00 89.88 208 GLU A C 1
ATOM 1651 O O . GLU A 1 208 ? -19.799 1.119 17.279 1.00 89.88 208 GLU A O 1
ATOM 1656 N N . PHE A 1 209 ? -18.202 0.006 16.173 1.00 88.62 209 PHE A N 1
ATOM 1657 C CA . PHE A 1 209 ? -18.581 -1.301 16.709 1.00 88.62 209 PHE A CA 1
ATOM 1658 C C . PHE A 1 209 ? -18.436 -1.352 18.231 1.00 88.62 209 PHE A C 1
ATOM 1660 O O . PHE A 1 209 ? -19.338 -1.809 18.937 1.00 88.62 209 PHE A O 1
ATOM 1667 N N . GLN A 1 210 ? -17.340 -0.819 18.773 1.00 86.81 210 GLN A N 1
ATOM 1668 C CA . GLN A 1 210 ? -17.143 -0.771 20.223 1.00 86.81 210 GLN A CA 1
ATOM 1669 C C . GLN A 1 210 ? -18.203 0.083 20.936 1.00 86.81 210 GLN A C 1
ATOM 1671 O O . GLN A 1 210 ? -18.614 -0.259 22.051 1.00 86.81 210 GLN A O 1
ATOM 1676 N N . LYS A 1 211 ? -18.654 1.189 20.328 1.00 88.31 211 LYS A N 1
ATOM 1677 C CA . LYS A 1 211 ? -19.732 2.032 20.877 1.00 88.31 211 LYS A CA 1
ATOM 1678 C C . LYS A 1 211 ? -21.045 1.255 20.968 1.00 88.31 211 LYS A C 1
ATOM 1680 O O . LYS A 1 211 ? -21.695 1.308 22.014 1.00 88.31 211 LYS A O 1
ATOM 1685 N N . GLU A 1 212 ? -21.387 0.485 19.939 1.00 86.94 212 GLU A N 1
ATOM 1686 C CA . GLU A 1 212 ? -22.591 -0.351 19.938 1.00 86.94 212 GLU A CA 1
ATOM 1687 C C . GLU A 1 212 ? -22.519 -1.474 20.982 1.00 86.94 212 GLU A C 1
ATOM 1689 O O . GLU A 1 212 ? -23.446 -1.641 21.777 1.00 86.94 212 GLU A O 1
ATOM 1694 N N . VAL A 1 213 ? -21.377 -2.159 21.111 1.00 86.19 213 VAL A N 1
ATOM 1695 C CA . VAL A 1 213 ? -21.186 -3.180 22.160 1.00 86.19 213 VAL A CA 1
ATOM 1696 C C . VAL A 1 213 ? -21.329 -2.586 23.565 1.00 86.19 213 VAL A C 1
ATOM 1698 O O . VAL A 1 213 ? -21.932 -3.203 24.446 1.00 86.19 213 VAL A O 1
ATOM 1701 N N . LYS A 1 214 ? -20.824 -1.369 23.803 1.00 85.56 214 LYS A N 1
ATOM 1702 C CA . LYS A 1 214 ? -20.964 -0.687 25.104 1.00 85.56 214 LYS A CA 1
ATOM 1703 C C . LYS A 1 214 ? -22.427 -0.392 25.450 1.00 85.56 214 LYS A C 1
ATOM 1705 O O . LYS A 1 214 ? -22.789 -0.506 26.627 1.00 85.56 214 LYS A O 1
ATOM 1710 N N . ARG A 1 215 ? -23.250 -0.066 24.447 1.00 86.38 215 ARG A N 1
ATOM 1711 C CA . ARG A 1 215 ? -24.698 0.186 24.575 1.00 86.38 215 ARG A CA 1
ATOM 1712 C C . ARG A 1 215 ? -25.525 -1.097 24.695 1.00 86.38 215 ARG A C 1
ATOM 1714 O O . ARG A 1 215 ? -26.629 -1.049 25.229 1.00 86.38 215 ARG A O 1
ATOM 1721 N N . ALA A 1 216 ? -24.997 -2.228 24.232 1.00 82.62 216 ALA A N 1
ATOM 1722 C CA . ALA A 1 216 ? -25.733 -3.482 24.180 1.00 82.62 216 ALA A CA 1
ATOM 1723 C C . ALA A 1 216 ? -26.065 -4.062 25.579 1.00 82.62 216 ALA A C 1
ATOM 1725 O O . ALA A 1 216 ? -25.298 -3.877 26.539 1.00 82.62 216 ALA A O 1
ATOM 1726 N N . PRO A 1 217 ? -27.181 -4.812 25.706 1.00 82.88 217 PRO A N 1
ATOM 1727 C CA . PRO A 1 217 ? -27.499 -5.591 26.903 1.00 82.88 217 PRO A CA 1
ATOM 1728 C C . PRO A 1 217 ? -26.375 -6.566 27.293 1.00 82.88 217 PRO A C 1
ATOM 1730 O O . PRO A 1 217 ? -25.606 -7.016 26.444 1.00 82.88 217 PRO A O 1
ATOM 1733 N N . ALA A 1 218 ? -26.303 -6.946 28.574 1.00 77.88 218 ALA A N 1
ATOM 1734 C CA . ALA A 1 218 ? -25.220 -7.782 29.116 1.00 77.88 218 ALA A CA 1
ATOM 1735 C C . ALA A 1 218 ? -25.014 -9.116 28.365 1.00 77.88 218 ALA A C 1
ATOM 1737 O O . ALA A 1 218 ? -23.873 -9.533 28.178 1.00 77.88 218 ALA A O 1
ATOM 1738 N N . VAL A 1 219 ? -26.097 -9.727 27.869 1.00 65.88 219 VAL A N 1
ATOM 1739 C CA . VAL A 1 219 ? -26.061 -10.959 27.057 1.00 65.88 219 VAL A CA 1
ATOM 1740 C C . VAL A 1 219 ? -25.233 -10.790 25.778 1.00 65.88 219 VAL A C 1
ATOM 1742 O O . VAL A 1 219 ? -24.441 -11.659 25.435 1.00 65.88 219 VAL A O 1
ATOM 1745 N N . PHE A 1 220 ? -25.334 -9.645 25.101 1.00 70.38 220 PHE A N 1
ATOM 1746 C CA . PHE A 1 220 ? -24.579 -9.395 23.870 1.00 70.38 220 PHE A CA 1
ATOM 1747 C C . PHE A 1 220 ? -23.102 -9.097 24.146 1.00 70.38 220 PHE A C 1
ATOM 1749 O O . PHE A 1 220 ? -22.238 -9.460 23.351 1.00 70.38 220 PHE A O 1
ATOM 1756 N N . LYS A 1 221 ? -22.790 -8.502 25.304 1.00 71.12 221 LYS A N 1
ATOM 1757 C CA . LYS A 1 221 ? -21.402 -8.304 25.751 1.00 71.12 221 LYS A CA 1
ATOM 1758 C C . LYS A 1 221 ? -20.699 -9.637 26.021 1.00 71.12 221 LYS A C 1
ATOM 1760 O O . LYS A 1 221 ? -19.516 -9.759 25.723 1.00 71.12 221 LYS A O 1
ATOM 1765 N N . GLN A 1 222 ? -21.416 -10.632 26.552 1.00 68.25 222 GLN A N 1
ATOM 1766 C CA . GLN A 1 222 ? -20.879 -11.985 26.739 1.00 68.25 222 GLN A CA 1
ATOM 1767 C C . GLN A 1 222 ? -20.529 -12.656 25.407 1.00 68.25 222 GLN A C 1
ATOM 1769 O O . GLN A 1 222 ? -19.418 -13.157 25.288 1.00 68.25 222 GLN A O 1
ATOM 1774 N N . ILE A 1 223 ? -21.398 -12.566 24.395 1.00 69.38 223 ILE A N 1
ATOM 1775 C CA . ILE A 1 223 ? -21.159 -13.156 23.064 1.00 69.38 223 ILE A CA 1
ATOM 1776 C C . ILE A 1 223 ? -19.881 -12.591 22.421 1.00 69.38 223 ILE A C 1
ATOM 1778 O O . ILE A 1 223 ? -19.021 -13.341 21.969 1.00 69.38 223 ILE A O 1
ATOM 1782 N N . VAL A 1 224 ? -19.701 -11.266 22.440 1.00 70.25 224 VAL A N 1
ATOM 1783 C CA . VAL A 1 224 ? -18.490 -10.627 21.883 1.00 70.25 224 VAL A CA 1
ATOM 1784 C C . VAL A 1 224 ? -17.231 -11.025 22.661 1.00 70.25 224 VAL A C 1
ATOM 1786 O O . VAL A 1 224 ? -16.163 -11.202 22.076 1.00 70.25 224 VAL A O 1
ATOM 1789 N N . ASN A 1 225 ? -17.339 -11.192 23.980 1.00 70.88 225 ASN A N 1
ATOM 1790 C CA . ASN A 1 225 ? -16.226 -11.668 24.801 1.00 70.88 225 ASN A CA 1
ATOM 1791 C C . ASN A 1 225 ? -15.895 -13.143 24.533 1.00 70.88 225 ASN A C 1
ATOM 1793 O O . ASN A 1 225 ? -14.730 -13.522 24.629 1.00 70.88 225 ASN A O 1
ATOM 1797 N N . GLU A 1 226 ? -16.885 -13.969 24.196 1.00 70.38 226 GLU A N 1
ATOM 1798 C CA . GLU A 1 226 ? -16.683 -15.367 23.805 1.00 70.38 226 GLU A CA 1
ATOM 1799 C C . GLU A 1 226 ? -15.947 -15.479 22.467 1.00 70.38 226 GLU A C 1
ATOM 1801 O O . GLU A 1 226 ? -15.023 -16.280 22.370 1.00 70.38 226 GLU A O 1
ATOM 1806 N N . TRP A 1 227 ? -16.241 -14.606 21.496 1.00 71.56 227 TRP A N 1
ATOM 1807 C CA . TRP A 1 227 ? -15.525 -14.545 20.208 1.00 71.56 227 TRP A CA 1
ATOM 1808 C C . TRP A 1 227 ? -14.064 -14.071 20.315 1.00 71.56 227 TRP A C 1
ATOM 1810 O O . TRP A 1 227 ? -13.295 -14.171 19.358 1.00 71.56 227 TRP A O 1
ATOM 1820 N N . ASN A 1 228 ? -13.678 -13.505 21.463 1.00 63.44 228 ASN A N 1
ATOM 1821 C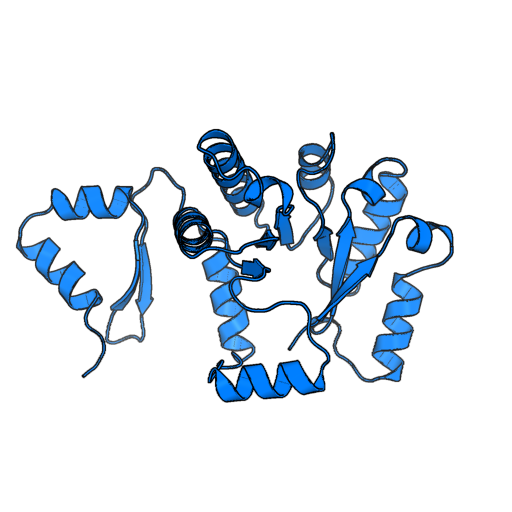 CA . ASN A 1 228 ? -12.328 -12.999 21.730 1.00 63.44 228 ASN A CA 1
ATOM 1822 C C . ASN A 1 228 ? -11.447 -13.989 22.507 1.00 63.44 228 ASN A C 1
ATOM 1824 O O . ASN A 1 228 ? -10.277 -13.686 22.757 1.00 63.44 228 ASN A O 1
ATOM 1828 N N . LYS A 1 229 ? -11.972 -15.144 22.933 1.00 57.69 229 LYS A N 1
ATOM 1829 C CA . LYS A 1 229 ? -11.167 -16.118 23.679 1.00 57.69 229 LYS A CA 1
ATOM 1830 C C . LYS A 1 229 ? -10.220 -16.855 22.720 1.00 57.69 229 LYS A C 1
ATOM 1832 O O . LYS A 1 229 ? -10.693 -17.398 21.725 1.00 57.69 229 LYS A O 1
ATOM 1837 N N . PRO A 1 230 ? -8.901 -16.887 22.986 1.00 45.25 230 PRO A N 1
ATOM 1838 C CA . PRO A 1 230 ? -8.010 -17.802 22.282 1.00 45.25 230 PRO A CA 1
ATOM 1839 C C . PRO A 1 230 ? -8.399 -19.250 22.615 1.00 45.25 230 PRO A C 1
ATOM 1841 O O . PRO A 1 230 ? -8.859 -19.515 23.728 1.00 45.25 230 PRO A O 1
ATOM 1844 N N . GLU A 1 231 ? -8.231 -20.167 21.659 1.00 50.66 231 GLU A N 1
ATOM 1845 C CA . GLU A 1 231 ? -8.395 -21.603 21.911 1.00 50.66 231 GLU A CA 1
ATOM 1846 C C . GLU A 1 231 ? -7.488 -22.037 23.073 1.00 50.66 231 GLU A C 1
ATOM 1848 O O . GLU A 1 231 ? -6.336 -21.605 23.171 1.00 50.66 231 GLU A O 1
ATOM 1853 N N . SER A 1 232 ? -8.052 -22.845 23.974 1.00 34.62 232 SER A N 1
ATOM 1854 C CA . SER A 1 232 ? -7.344 -23.530 25.060 1.00 34.62 232 SER A CA 1
ATOM 1855 C C . SER A 1 232 ? -6.421 -24.620 24.539 1.00 34.62 232 SER A C 1
ATOM 1857 O O . SER A 1 232 ? -6.916 -25.393 23.688 1.00 34.62 232 SER A O 1
#

Organism: NCBI:txid1584